Protein 5LI9 (pdb70)

B-factor: mean 25.33, std 11.51, range [8.01, 88.86]

Solvent-accessible surface area: 15484 Å² total

Secondary structure (DSSP, 8-state):
----GGGEEEEEEEEE-SSEEEEEEEETTS--EEEEEEEEGGG--SHHHHHHHHHHHHHHHHHTT-TTB--EEEEEE-SSEEEEEE----S-BHHHHHHHHSS--HHHHHHHHHHHHHHHHHHHHTT-B-----GGGEEE-TTS-EEE---TT-B----TT--B---S-GGG--HHHHTT--B-THHHHHHHHHHHHHHHHSS----HHHHHHHHHHSPPPPPTTS-HHHHHHHHHHT-SSTTTSTT-STTTHHHHHHTSGGGTT--HHHHHTT-SPPS------TTT--TTS-HHHHTS-S-----HHHHTT--GGGGTT--EE-TT-

Structure (mmCIF, N/CA/C/O backbone):
data_5LI9
#
_entry.id   5LI9
#
_cell.length_a   61.806
_cell.length_b   65.143
_cell.length_c   87.411
_cell.angle_alpha   90.00
_cell.angle_beta   90.00
_cell.angle_gamma   90.00
#
_symmetry.space_group_name_H-M   'P 21 21 21'
#
loop_
_entity.id
_entity.type
_entity.pdbx_description
1 polymer 'Protein kinase C iota type'
2 non-polymer 'PHOSPHOMETHYLPHOSPHONIC ACID ADENYLATE ESTER'
3 non-polymer 'FORMIC ACID'
4 non-polymer IMIDAZOLE
5 non-polymer (4R)-2-METHYLPENTANE-2,4-DIOL
6 non-polymer DI(HYDROXYETHYL)ETHER
7 non-polymer 'ACETATE ION'
8 water water
#
loop_
_atom_site.group_PDB
_atom_site.id
_atom_site.type_symbol
_atom_site.label_atom_id
_atom_site.label_alt_id
_atom_site.label_comp_id
_atom_site.label_asym_id
_atom_site.label_entity_id
_atom_site.label_seq_id
_atom_site.pdbx_PDB_ins_code
_atom_site.Cartn_x
_atom_site.Cartn_y
_atom_site.Cartn_z
_atom_site.occupancy
_atom_site.B_iso_or_equiv
_atom_site.auth_seq_id
_atom_site.auth_comp_id
_atom_site.auth_asym_id
_atom_site.auth_atom_id
_atom_site.pdbx_PDB_model_num
ATOM 1 N N . PHE A 1 1 ? 21.630 -1.687 -6.739 1.00 71.29 247 PHE A N 1
ATOM 2 C CA . PHE A 1 1 ? 21.058 -2.031 -8.037 1.00 70.68 247 PHE A CA 1
ATOM 3 C C . PHE A 1 1 ? 19.715 -1.336 -8.253 1.00 69.78 247 PHE A C 1
ATOM 4 O O . PHE A 1 1 ? 19.650 -0.248 -8.831 1.00 71.96 247 PHE A O 1
ATOM 6 N N . SER A 1 2 ? 18.644 -1.972 -7.784 1.00 64.31 248 SER A N 1
ATOM 7 C CA . SER A 1 2 ? 17.308 -1.432 -7.993 1.00 56.81 248 SER A CA 1
ATOM 8 C C . SER A 1 2 ? 17.139 -0.109 -7.257 1.00 45.85 248 SER A C 1
ATOM 9 O O . SER A 1 2 ? 17.810 0.170 -6.258 1.00 41.44 248 SER A O 1
ATOM 12 N N . LEU A 1 3 ? 16.226 0.712 -7.760 1.00 40.21 249 LEU A N 1
ATOM 13 C CA . LEU A 1 3 ? 15.890 1.941 -7.066 1.00 36.24 249 LEU A CA 1
ATOM 14 C C . LEU A 1 3 ? 15.304 1.644 -5.689 1.00 29.63 249 LEU A C 1
ATOM 15 O O . LEU A 1 3 ? 14.847 0.538 -5.388 1.00 33.02 249 LEU A O 1
ATOM 20 N N . GLY A 1 4 ? 15.320 2.667 -4.846 1.00 23.89 250 GLY A N 1
ATOM 21 C CA . GLY A 1 4 ? 14.743 2.587 -3.526 1.00 25.57 250 GLY A CA 1
ATOM 22 C C . GLY A 1 4 ? 14.203 3.947 -3.153 1.00 26.47 250 GLY A C 1
ATOM 23 O O . GLY A 1 4 ? 14.368 4.928 -3.882 1.00 21.84 250 GLY A O 1
ATOM 24 N N . LEU A 1 5 ? 13.557 3.990 -1.991 1.00 25.23 251 LEU A N 1
ATOM 25 C CA . LEU A 1 5 ? 12.929 5.217 -1.517 1.00 26.90 251 LEU A CA 1
ATOM 26 C C . LEU A 1 5 ? 13.903 6.385 -1.506 1.00 28.99 251 LEU A C 1
ATOM 27 O O . LEU A 1 5 ? 13.523 7.525 -1.796 1.00 32.68 251 LEU A O 1
ATOM 32 N N . GLN A 1 6 ? 15.165 6.128 -1.176 1.00 27.58 252 GLN A N 1
ATOM 33 C CA . GLN A 1 6 ? 16.111 7.220 -1.002 1.00 34.73 252 GLN A CA 1
ATOM 34 C C . GLN A 1 6 ? 16.627 7.779 -2.321 1.00 31.26 252 GLN A C 1
ATOM 35 O O . GLN A 1 6 ? 17.444 8.703 -2.304 1.00 28.02 252 GLN A O 1
ATOM 41 N N . ASP A 1 7 ? 16.158 7.265 -3.455 1.00 24.55 253 ASP A N 1
ATOM 42 C CA . ASP A 1 7 ? 16.436 7.880 -4.742 1.00 22.07 253 ASP A CA 1
ATOM 43 C C . ASP A 1 7 ? 15.395 8.919 -5.130 1.00 19.70 253 ASP A C 1
ATOM 44 O O . ASP A 1 7 ? 15.476 9.464 -6.234 1.00 19.52 253 ASP A O 1
ATOM 49 N N . PHE A 1 8 ? 14.425 9.204 -4.258 1.00 19.26 254 PHE A N 1
ATOM 50 C CA . PHE A 1 8 ? 13.327 10.108 -4.570 1.00 20.81 254 PHE A CA 1
ATOM 51 C C . PHE A 1 8 ? 13.166 11.157 -3.482 1.00 21.53 254 PHE A C 1
ATOM 52 O O . PHE A 1 8 ? 13.432 10.904 -2.302 1.00 24.60 254 PHE A O 1
ATOM 60 N N . ASP A 1 9 ? 12.745 12.349 -3.904 1.00 20.28 255 ASP A N 1
ATOM 61 C CA . ASP A 1 9 ? 12.206 13.364 -3.008 1.00 20.13 255 ASP A CA 1
ATOM 62 C C . ASP A 1 9 ? 10.686 13.243 -2.974 1.00 21.89 255 ASP A C 1
ATOM 63 O O . ASP A 1 9 ? 10.048 13.092 -4.021 1.00 20.99 255 ASP A O 1
ATOM 68 N N . LEU A 1 10 ? 10.107 13.312 -1.777 1.00 20.93 256 LEU A N 1
ATOM 69 C CA . LEU A 1 10 ? 8.655 13.390 -1.656 1.00 18.30 256 LEU A CA 1
ATOM 70 C C . LEU A 1 10 ? 8.235 14.849 -1.794 1.00 18.31 256 LEU A C 1
ATOM 71 O O . LEU A 1 10 ? 8.723 15.710 -1.056 1.00 27.17 256 LEU A O 1
ATOM 76 N N . LEU A 1 11 ? 7.345 15.134 -2.741 1.00 16.36 257 LEU A N 1
ATOM 77 C CA . LEU A 1 11 ? 6.939 16.508 -3.012 1.00 17.52 257 LEU A CA 1
ATOM 78 C C . LEU A 1 11 ? 5.565 16.846 -2.458 1.00 22.10 257 LEU A C 1
ATOM 79 O O . LEU A 1 11 ? 5.363 17.956 -1.965 1.00 22.59 257 LEU A O 1
ATOM 84 N N . ARG A 1 12 ? 4.611 15.922 -2.529 1.00 17.81 258 ARG A N 1
ATOM 85 C CA . ARG A 1 12 ? 3.252 16.228 -2.112 1.00 16.63 258 ARG A CA 1
ATOM 86 C C . ARG A 1 12 ? 2.458 14.937 -2.022 1.00 21.08 258 ARG A C 1
ATOM 87 O O . ARG A 1 12 ? 2.721 13.982 -2.758 1.00 18.03 258 ARG A O 1
ATOM 95 N N . VAL A 1 13 ? 1.492 14.913 -1.110 1.00 20.22 259 VAL A N 1
ATOM 96 C CA . VAL A 1 13 ? 0.489 13.853 -1.094 1.00 17.80 259 VAL A CA 1
ATOM 97 C C . VAL A 1 13 ? -0.617 14.274 -2.045 1.00 20.30 259 VAL A C 1
ATOM 98 O O . VAL A 1 13 ? -1.066 15.425 -2.004 1.00 20.33 259 VAL A O 1
ATOM 102 N N . ILE A 1 14 ? -1.044 13.359 -2.918 1.00 15.79 260 ILE A N 1
ATOM 103 C CA . ILE A 1 14 ? -1.980 13.742 -3.970 1.00 15.45 260 ILE A CA 1
ATOM 104 C C . ILE A 1 14 ? -3.221 12.853 -3.988 1.00 18.05 260 ILE A C 1
ATOM 105 O O . ILE A 1 14 ? -4.186 13.162 -4.695 1.00 19.37 260 ILE A O 1
ATOM 110 N N . GLY A 1 15 ? -3.223 11.763 -3.223 1.00 16.93 261 GLY A N 1
ATOM 111 C CA . GLY A 1 15 ? -4.373 10.875 -3.220 1.00 15.93 261 GLY A CA 1
ATOM 112 C C . GLY A 1 15 ? -4.246 9.756 -2.206 1.00 17.75 261 GLY A C 1
ATOM 113 O O . GLY A 1 15 ? -3.162 9.470 -1.687 1.00 16.94 261 GLY A O 1
ATOM 114 N N . ARG A 1 16 ? -5.392 9.128 -1.932 1.00 16.66 262 ARG A N 1
ATOM 115 C CA . ARG A 1 16 ? -5.474 7.978 -1.042 1.00 19.16 262 ARG A CA 1
ATOM 116 C C . ARG A 1 16 ? -6.612 7.070 -1.486 1.00 21.05 262 ARG A C 1
ATOM 117 O O . ARG A 1 16 ? -7.671 7.551 -1.901 1.00 20.97 262 ARG A O 1
ATOM 125 N N . GLY A 1 17 ? -6.387 5.761 -1.382 1.00 21.50 263 GLY A N 1
ATOM 126 C CA . GLY A 1 17 ? -7.427 4.773 -1.619 1.00 22.72 263 GLY A CA 1
ATOM 127 C C . GLY A 1 17 ? -7.474 3.789 -0.468 1.00 24.94 263 GLY A C 1
ATOM 128 O O . GLY A 1 17 ? -6.908 4.066 0.591 1.00 24.11 263 GLY A O 1
ATOM 129 N N . SER A 1 18 ? -8.115 2.633 -0.656 1.00 26.06 264 SER A N 1
ATOM 130 C CA A SER A 1 18 ? -8.205 1.648 0.417 0.42 28.05 264 SER A CA 1
ATOM 131 C CA B SER A 1 18 ? -8.199 1.658 0.426 0.58 28.20 264 SER A CA 1
ATOM 132 C C . SER A 1 18 ? -6.888 0.911 0.647 1.00 25.94 264 SER A C 1
ATOM 133 O O . SER A 1 18 ? -6.640 0.435 1.761 1.00 26.50 264 SER A O 1
ATOM 138 N N . TYR A 1 19 ? -6.039 0.797 -0.377 1.00 21.42 265 TYR A N 1
ATOM 139 C CA . TYR A 1 19 ? -4.731 0.172 -0.214 1.00 24.45 265 TYR A CA 1
ATOM 140 C C . TYR A 1 19 ? -3.583 1.166 -0.168 1.00 23.40 265 TYR A C 1
ATOM 141 O O . TYR A 1 19 ? -2.597 0.912 0.525 1.00 19.80 265 TYR A O 1
ATOM 150 N N . ALA A 1 20 ? -3.670 2.274 -0.906 1.00 19.60 266 ALA A N 1
ATOM 151 C CA . ALA A 1 20 ? -2.503 3.085 -1.215 1.00 17.54 266 ALA A CA 1
ATOM 152 C C . ALA A 1 20 ? -2.631 4.510 -0.696 1.00 16.13 266 ALA A C 1
ATOM 153 O O . ALA A 1 20 ? -3.728 5.074 -0.615 1.00 18.24 266 ALA A O 1
ATOM 155 N N . LYS A 1 21 ? -1.480 5.071 -0.333 1.00 13.29 267 LYS A N 1
ATOM 156 C CA . LYS A 1 21 ? -1.265 6.504 -0.234 1.00 15.08 267 LYS A CA 1
ATOM 157 C C . LYS A 1 21 ? -0.429 6.902 -1.442 1.00 13.78 267 LYS A C 1
ATOM 158 O O . LYS A 1 21 ? 0.572 6.245 -1.748 1.00 14.91 267 LYS A O 1
ATOM 164 N N . VAL A 1 22 ? -0.846 7.948 -2.147 1.00 12.00 268 VAL A N 1
ATOM 165 C CA . VAL A 1 22 ? -0.225 8.307 -3.417 1.00 13.73 268 VAL A CA 1
ATOM 166 C C . VAL A 1 22 ? 0.440 9.664 -3.272 1.00 14.75 268 VAL A C 1
ATOM 167 O O . VAL A 1 22 ? -0.184 10.622 -2.801 1.00 14.42 268 VAL A O 1
ATOM 171 N N . LEU A 1 23 ? 1.700 9.747 -3.682 1.00 10.86 269 LEU A N 1
ATOM 172 C CA . LEU A 1 23 ? 2.453 10.984 -3.566 1.00 13.75 269 LEU A CA 1
ATOM 173 C C . LEU A 1 23 ? 3.038 11.367 -4.912 1.00 15.84 269 LEU A C 1
ATOM 174 O O . LEU A 1 23 ? 3.307 10.514 -5.763 1.00 16.32 269 LEU A O 1
ATOM 179 N N . LEU A 1 24 ? 3.204 12.670 -5.097 1.00 13.15 270 LEU A N 1
ATOM 180 C CA . LEU A 1 24 ? 4.049 13.185 -6.159 1.00 17.09 270 LEU A CA 1
ATOM 181 C C . LEU A 1 24 ? 5.490 13.108 -5.681 1.00 16.21 270 LEU A C 1
ATOM 182 O O . LEU A 1 24 ? 5.806 13.574 -4.583 1.00 17.95 270 LEU A O 1
ATOM 187 N N . VAL A 1 25 ? 6.365 12.512 -6.489 1.00 13.37 271 VAL A N 1
ATOM 188 C CA . VAL A 1 25 ? 7.770 12.388 -6.128 1.00 17.71 271 VAL A CA 1
ATOM 189 C C . VAL A 1 25 ? 8.629 12.815 -7.309 1.00 17.37 271 VAL A C 1
ATOM 190 O O . VAL A 1 25 ? 8.165 12.924 -8.445 1.00 16.11 271 VAL A O 1
ATOM 194 N N . ARG A 1 26 ? 9.903 13.052 -7.023 1.00 16.46 272 ARG A N 1
ATOM 195 C CA A ARG A 1 26 ? 10.862 13.467 -8.035 0.17 17.15 272 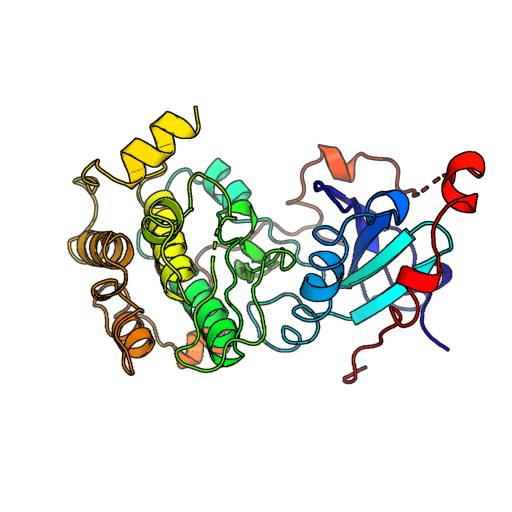ARG A CA 1
ATOM 196 C CA B ARG A 1 26 ? 10.861 13.469 -8.033 0.83 17.12 272 ARG A CA 1
ATOM 197 C C . ARG A 1 26 ? 12.132 12.645 -7.888 1.00 19.95 272 ARG A C 1
ATOM 198 O O . ARG A 1 26 ? 12.649 12.484 -6.777 1.00 19.88 272 ARG A O 1
ATOM 213 N N . LEU A 1 27 ? 12.624 12.120 -9.007 1.00 16.19 273 LEU A N 1
ATOM 214 C CA . LEU A 1 27 ? 13.875 11.376 -8.999 1.00 17.91 273 LEU A CA 1
ATOM 215 C C . LEU A 1 27 ? 15.012 12.326 -8.661 1.00 18.74 273 LEU A C 1
ATOM 216 O O . LEU A 1 27 ? 15.178 13.361 -9.314 1.00 19.65 273 LEU A O 1
ATOM 221 N N . LYS A 1 28 ? 15.780 11.992 -7.622 1.00 17.54 274 LYS A N 1
ATOM 222 C CA . LYS A 1 28 ? 16.862 12.873 -7.196 1.00 18.97 274 LYS A CA 1
ATOM 223 C C . LYS A 1 28 ? 17.835 13.134 -8.341 1.00 28.25 274 LYS A C 1
ATOM 224 O O . LYS A 1 28 ? 18.103 12.262 -9.174 1.00 23.62 274 LYS A O 1
ATOM 230 N N . LYS A 1 29 ? 18.362 14.360 -8.379 1.00 22.30 275 LYS A N 1
ATOM 231 C CA . LYS A 1 29 ? 19.329 14.810 -9.370 1.00 23.53 275 LYS A CA 1
ATOM 232 C C . LYS A 1 29 ? 18.721 14.971 -10.757 1.00 24.50 275 LYS A C 1
ATOM 233 O O . LYS A 1 29 ? 19.451 15.218 -11.721 1.00 26.72 275 LYS A O 1
ATOM 239 N N . THR A 1 30 ? 17.403 14.868 -10.884 1.00 20.98 276 THR A N 1
ATOM 240 C CA . THR A 1 30 ? 16.723 15.058 -12.155 1.00 20.63 276 THR A CA 1
ATOM 241 C C . THR A 1 30 ? 15.514 15.958 -11.958 1.00 21.95 276 THR A C 1
ATOM 242 O O . THR A 1 30 ? 15.101 16.246 -10.832 1.00 19.57 276 THR A O 1
ATOM 246 N N . ASP A 1 31 ? 14.914 16.361 -13.078 1.00 22.05 277 ASP A N 1
ATOM 247 C CA . ASP A 1 31 ? 13.612 17.018 -13.070 1.00 19.36 277 ASP A CA 1
ATOM 248 C C . ASP A 1 31 ? 12.456 16.051 -13.301 1.00 18.64 277 ASP A C 1
ATOM 249 O O . ASP A 1 31 ? 11.311 16.496 -13.446 1.00 21.83 277 ASP A O 1
ATOM 254 N N . ARG A 1 32 ? 12.719 14.746 -13.335 1.00 17.07 278 ARG A N 1
ATOM 255 C CA . ARG A 1 32 ? 11.694 13.774 -13.680 1.00 16.77 278 ARG A CA 1
ATOM 256 C C . ARG A 1 32 ? 10.797 13.507 -12.478 1.00 16.40 278 ARG A C 1
ATOM 257 O O . ARG A 1 32 ? 11.284 13.202 -11.383 1.00 15.77 278 ARG A O 1
ATOM 265 N N . ILE A 1 33 ? 9.487 13.615 -12.683 1.00 14.63 279 ILE A N 1
ATOM 266 C CA . ILE A 1 33 ? 8.528 13.465 -11.597 1.00 13.26 279 ILE A CA 1
ATOM 267 C C . ILE A 1 33 ? 7.571 12.324 -11.910 1.00 16.31 279 ILE A C 1
ATOM 268 O O . ILE A 1 33 ? 7.273 12.016 -13.072 1.00 16.48 279 ILE A O 1
ATOM 273 N N . TYR A 1 34 ? 7.071 11.708 -10.843 1.00 16.61 280 TYR A N 1
ATOM 274 C CA . TYR A 1 34 ? 6.247 10.516 -10.928 1.00 15.65 280 TYR A CA 1
ATOM 275 C C . TYR A 1 34 ? 5.192 10.577 -9.840 1.00 16.69 280 TYR A C 1
ATOM 276 O O . TYR A 1 34 ? 5.323 11.321 -8.864 1.00 14.12 280 TYR A O 1
ATOM 285 N N . ALA A 1 35 ? 4.137 9.790 -10.023 1.00 14.82 281 ALA A N 1
ATOM 286 C CA . ALA A 1 35 ? 3.292 9.413 -8.903 1.00 13.60 281 ALA A CA 1
ATOM 287 C C . ALA A 1 35 ? 3.879 8.164 -8.256 1.00 10.99 281 ALA A C 1
ATOM 288 O O . ALA A 1 35 ? 4.465 7.316 -8.929 1.00 14.82 281 ALA A O 1
ATOM 290 N N . MET A 1 36 ? 3.743 8.066 -6.935 1.00 10.79 282 MET A N 1
ATOM 291 C CA . MET A 1 36 ? 4.238 6.912 -6.194 1.00 13.03 282 MET A CA 1
ATOM 292 C C . MET A 1 36 ? 3.112 6.372 -5.327 1.00 14.15 282 MET A C 1
ATOM 293 O O . MET A 1 36 ? 2.633 7.066 -4.424 1.00 11.38 282 MET A O 1
ATOM 298 N N . LYS A 1 37 ? 2.680 5.148 -5.613 1.00 9.14 283 LYS A N 1
ATOM 299 C CA . LYS A 1 37 ? 1.655 4.488 -4.816 1.00 10.82 283 LYS A CA 1
ATOM 300 C C . LYS A 1 37 ? 2.353 3.692 -3.724 1.00 12.98 283 LYS A C 1
ATOM 301 O O . LYS A 1 37 ? 3.204 2.846 -4.020 1.00 12.83 283 LYS A O 1
ATOM 307 N N . VAL A 1 38 ? 2.000 3.969 -2.469 1.00 12.42 284 VAL A N 1
ATOM 308 C CA . VAL A 1 38 ? 2.615 3.346 -1.303 1.00 12.04 284 VAL A CA 1
ATOM 309 C C . VAL A 1 38 ? 1.568 2.476 -0.612 1.00 14.07 284 VAL A C 1
ATOM 310 O O . VAL A 1 38 ? 0.518 2.979 -0.185 1.00 12.90 284 VAL A O 1
ATOM 314 N N . VAL A 1 39 ? 1.858 1.179 -0.505 1.00 12.21 285 VAL A N 1
ATOM 315 C CA . VAL A 1 39 ? 0.966 0.189 0.093 1.00 10.38 285 VAL A CA 1
ATOM 316 C C . VAL A 1 39 ? 1.701 -0.450 1.266 1.00 14.29 285 VAL A C 1
ATOM 317 O O . VAL A 1 39 ? 2.761 -1.065 1.079 1.00 12.65 285 VAL A O 1
ATOM 321 N N . LYS A 1 40 ? 1.142 -0.321 2.468 1.00 13.52 286 LYS A N 1
ATOM 322 C CA . LYS A 1 40 ? 1.761 -0.964 3.623 1.00 14.60 286 LYS A CA 1
ATOM 323 C C . LYS A 1 40 ? 1.589 -2.474 3.534 1.00 12.15 286 LYS A C 1
ATOM 324 O O . LYS A 1 40 ? 0.500 -2.974 3.243 1.00 14.60 286 LYS A O 1
ATOM 330 N N . LYS A 1 41 ? 2.676 -3.204 3.793 1.00 10.58 287 LYS A N 1
ATOM 331 C CA . LYS A 1 41 ? 2.621 -4.659 3.708 1.00 10.90 287 LYS A CA 1
ATOM 332 C C . LYS A 1 41 ? 1.614 -5.258 4.679 1.00 15.64 287 LYS A C 1
ATOM 333 O O . LYS A 1 41 ? 1.067 -6.337 4.415 1.00 13.95 287 LYS A O 1
ATOM 339 N N . GLU A 1 42 ? 1.372 -4.598 5.816 1.00 14.29 288 GLU A N 1
ATOM 340 C CA . GLU A 1 42 ? 0.411 -5.123 6.782 1.00 18.66 288 GLU A CA 1
ATOM 341 C C . GLU A 1 42 ? -0.997 -5.215 6.213 1.00 17.92 288 GLU A C 1
ATOM 342 O O . GLU A 1 42 ? -1.865 -5.836 6.846 1.00 17.02 288 GLU A O 1
ATOM 348 N N . LEU A 1 43 ? -1.242 -4.606 5.048 1.00 14.77 289 LEU A N 1
ATOM 349 C CA . LEU A 1 43 ? -2.523 -4.702 4.365 1.00 16.11 289 LEU A CA 1
ATOM 350 C C . LEU A 1 43 ? -2.593 -5.879 3.402 1.00 17.02 289 LEU A C 1
ATOM 351 O O . LEU A 1 43 ? -3.669 -6.152 2.862 1.00 19.45 289 LEU A O 1
ATOM 356 N N . VAL A 1 44 ? -1.481 -6.574 3.172 1.00 17.79 290 VAL A N 1
ATOM 357 C CA . VAL A 1 44 ? -1.434 -7.682 2.227 1.00 16.93 290 VAL A CA 1
ATOM 358 C C . VAL A 1 44 ? -1.342 -8.993 2.996 1.00 18.93 290 VAL A C 1
ATOM 359 O O . VAL A 1 44 ? -0.243 -9.459 3.323 1.00 20.70 290 VAL A O 1
ATOM 363 N N . ASN A 1 45 ? -2.493 -9.598 3.289 1.00 18.45 291 ASN A N 1
ATOM 364 C CA . ASN A 1 45 ? -2.547 -10.807 4.100 1.00 21.67 291 ASN A CA 1
ATOM 365 C C . ASN A 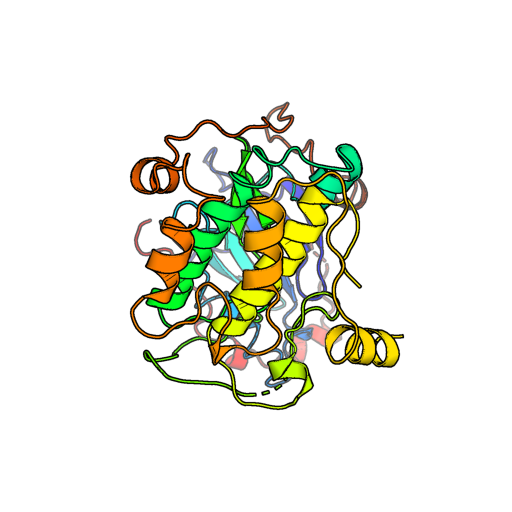1 45 ? -3.261 -11.961 3.417 1.00 27.94 291 ASN A C 1
ATOM 366 O O . ASN A 1 45 ? -2.777 -13.095 3.473 1.00 31.11 291 ASN A O 1
ATOM 371 N N . ASP A 1 46 ? -4.419 -11.715 2.806 1.00 26.77 292 ASP A N 1
ATOM 372 C CA . ASP A 1 46 ? -5.217 -12.779 2.217 1.00 29.86 292 ASP A CA 1
ATOM 373 C C . ASP A 1 46 ? -4.737 -13.083 0.801 1.00 27.99 292 ASP A C 1
ATOM 374 O O . ASP A 1 46 ? -3.842 -12.428 0.258 1.00 24.24 292 ASP A O 1
ATOM 379 N N . ASP A 1 47 ? -5.354 -14.099 0.194 1.00 25.97 293 ASP A N 1
ATOM 380 C CA . ASP A 1 47 ? -5.172 -14.323 -1.233 1.00 29.07 293 ASP A CA 1
ATOM 381 C C . ASP A 1 47 ? -5.762 -13.182 -2.051 1.00 25.60 293 ASP A C 1
ATOM 382 O O . ASP A 1 47 ? -5.222 -12.832 -3.104 1.00 25.15 293 ASP A O 1
ATOM 387 N N . GLU A 1 48 ? -6.862 -12.587 -1.583 1.00 28.94 294 GLU A N 1
ATOM 388 C CA . GLU A 1 48 ? -7.445 -11.455 -2.294 1.00 27.45 294 GLU A CA 1
ATOM 389 C C . GLU A 1 48 ? -6.482 -10.277 -2.331 1.00 26.80 294 GLU A C 1
ATOM 390 O O . GLU A 1 48 ? -6.380 -9.576 -3.348 1.00 24.87 294 GLU A O 1
ATOM 392 N N . ASP A 1 49 ? -5.762 -10.044 -1.229 1.00 21.77 295 ASP A N 1
ATOM 393 C CA . ASP A 1 49 ? -4.782 -8.963 -1.194 1.00 18.31 295 ASP A CA 1
ATOM 394 C C . ASP A 1 49 ? -3.609 -9.260 -2.116 1.00 18.60 295 ASP A C 1
ATOM 395 O O . ASP A 1 49 ? -3.173 -8.398 -2.887 1.00 20.43 295 ASP A O 1
ATOM 400 N N . ILE A 1 50 ? -3.050 -10.464 -2.002 1.00 17.85 296 ILE A N 1
ATOM 401 C CA . ILE A 1 50 ? -1.885 -10.835 -2.796 1.00 20.10 296 ILE A CA 1
ATOM 402 C C . ILE A 1 50 ? -2.204 -10.726 -4.280 1.00 24.92 296 ILE A C 1
ATOM 403 O O . ILE A 1 50 ? -1.428 -10.167 -5.068 1.00 20.77 296 ILE A O 1
ATOM 408 N N . ASP A 1 51 ? -3.362 -11.253 -4.678 1.00 26.12 297 ASP A N 1
ATOM 409 C CA A ASP A 1 51 ? -3.730 -11.208 -6.087 0.47 28.26 297 ASP A CA 1
ATOM 410 C CA B ASP A 1 51 ? -3.770 -11.214 -6.079 0.53 28.38 297 ASP A CA 1
ATOM 411 C C . ASP A 1 51 ? -3.978 -9.780 -6.553 1.00 25.08 297 ASP A C 1
ATOM 412 O O . ASP A 1 51 ? -3.636 -9.431 -7.688 1.00 26.58 297 ASP A O 1
ATOM 421 N N . TRP A 1 52 ? -4.548 -8.934 -5.694 1.00 25.02 298 TRP A N 1
ATOM 422 C CA . TRP A 1 52 ? -4.724 -7.531 -6.049 1.00 22.15 298 TRP A CA 1
ATOM 423 C C . TRP A 1 52 ? -3.385 -6.891 -6.396 1.00 23.05 298 TRP A C 1
ATOM 424 O O . TRP A 1 52 ? -3.224 -6.277 -7.460 1.00 23.25 298 TRP A O 1
ATOM 435 N N . VAL A 1 53 ? -2.404 -7.037 -5.508 1.00 16.76 299 VAL A N 1
ATOM 436 C CA . VAL A 1 53 ? -1.110 -6.402 -5.721 1.00 14.91 299 VAL A CA 1
ATOM 437 C C . VAL A 1 53 ? -0.403 -7.012 -6.927 1.00 14.16 299 VAL A C 1
ATOM 438 O O . VAL A 1 53 ? 0.148 -6.293 -7.770 1.00 17.22 299 VAL A O 1
ATOM 442 N N . GLN A 1 54 ? -0.394 -8.344 -7.023 1.00 19.39 300 GLN A N 1
ATOM 443 C CA . GLN A 1 54 ? 0.237 -8.994 -8.171 1.00 18.92 300 GLN A CA 1
ATOM 444 C C . GLN A 1 54 ? -0.416 -8.555 -9.481 1.00 18.07 300 GLN A C 1
ATOM 445 O O . GLN A 1 54 ? 0.270 -8.251 -10.464 1.00 16.71 300 GLN A O 1
ATOM 447 N N . THR A 1 55 ? -1.748 -8.527 -9.514 1.00 17.63 301 THR A N 1
ATOM 448 C CA . THR A 1 55 ? -2.451 -8.111 -10.724 1.00 19.06 301 THR A CA 1
ATOM 449 C C . THR A 1 55 ? -2.126 -6.669 -11.080 1.00 16.78 301 THR A C 1
ATOM 450 O O . THR A 1 55 ? -1.856 -6.351 -12.242 1.00 16.09 301 THR A O 1
ATOM 454 N N . GLU A 1 56 ? -2.171 -5.774 -10.095 1.00 15.95 302 GLU A N 1
ATOM 455 C CA . GLU A 1 56 ? -1.851 -4.380 -10.374 1.00 14.26 302 GLU A CA 1
ATOM 456 C C . GLU A 1 56 ? -0.459 -4.254 -10.982 1.00 15.85 302 GLU A C 1
ATOM 457 O O . GLU A 1 56 ? -0.259 -3.528 -11.962 1.00 13.58 302 GLU A O 1
ATOM 463 N N . LYS A 1 57 ? 0.523 -4.956 -10.414 1.00 13.54 303 LYS A N 1
ATOM 464 C CA . LYS A 1 57 ? 1.871 -4.894 -10.973 1.00 16.93 303 LYS A CA 1
ATOM 465 C C . LYS A 1 57 ? 1.909 -5.445 -12.397 1.00 17.37 303 LYS A C 1
ATOM 466 O O . LYS A 1 57 ? 2.505 -4.836 -13.292 1.00 20.95 303 LYS A O 1
ATOM 472 N N . HIS A 1 58 ? 1.277 -6.599 -12.626 1.00 18.16 304 HIS A N 1
ATOM 473 C CA A HIS A 1 58 ? 1.364 -7.209 -13.946 0.54 20.29 304 HIS A CA 1
ATOM 474 C CA B HIS A 1 58 ? 1.325 -7.231 -13.945 0.46 20.28 304 HIS A CA 1
ATOM 475 C C . HIS A 1 58 ? 0.675 -6.352 -15.002 1.00 21.71 304 HIS A C 1
ATOM 476 O O . HIS A 1 58 ? 1.164 -6.258 -16.132 1.00 21.86 304 HIS A O 1
ATOM 489 N N . VAL A 1 59 ? -0.448 -5.713 -14.655 1.00 16.81 305 VAL A N 1
ATOM 490 C CA . VAL A 1 59 ? -1.149 -4.866 -15.618 1.00 15.91 305 VAL A CA 1
ATOM 491 C C . VAL A 1 59 ? -0.374 -3.576 -15.852 1.00 22.57 305 VAL A C 1
ATOM 492 O O . VAL A 1 59 ? -0.293 -3.082 -16.984 1.00 21.26 305 VAL A O 1
ATOM 496 N N . PHE A 1 60 ? 0.205 -3.006 -14.788 1.00 18.22 306 PHE A N 1
ATOM 497 C CA . PHE A 1 60 ? 1.077 -1.846 -14.950 1.00 18.96 306 PHE A CA 1
ATOM 498 C C . PHE A 1 60 ? 2.163 -2.113 -15.984 1.00 23.43 306 PHE A C 1
ATOM 499 O O . PHE A 1 60 ? 2.481 -1.243 -16.805 1.00 24.89 306 PHE A O 1
ATOM 507 N N . GLU A 1 61 ? 2.750 -3.312 -15.955 1.00 26.53 307 GLU A N 1
ATOM 508 C CA . GLU A 1 61 ? 3.772 -3.656 -16.939 1.00 29.27 307 GLU A CA 1
ATOM 509 C C . GLU A 1 61 ? 3.186 -3.724 -18.345 1.00 29.44 307 GLU A C 1
ATOM 510 O O . GLU A 1 61 ? 3.792 -3.223 -19.297 1.00 28.18 307 GLU A O 1
ATOM 516 N N . GLN A 1 62 ? 2.016 -4.349 -18.496 1.00 28.21 308 GLN A N 1
ATOM 517 C CA . GLN A 1 62 ? 1.356 -4.389 -19.799 1.00 28.80 308 GLN A CA 1
ATOM 518 C C . GLN A 1 62 ? 0.971 -2.995 -20.285 1.00 31.16 308 GLN A C 1
ATOM 519 O O . GLN A 1 62 ? 0.939 -2.749 -21.494 1.00 35.50 308 GLN A O 1
ATOM 525 N N . ALA A 1 63 ? 0.693 -2.071 -19.367 1.00 27.34 309 ALA A N 1
ATOM 526 C CA . ALA A 1 63 ? 0.152 -0.765 -19.734 1.00 31.07 309 ALA A CA 1
ATOM 527 C C . ALA A 1 63 ? 1.196 0.195 -20.283 1.00 37.85 309 ALA A C 1
ATOM 528 O O . ALA A 1 63 ? 0.835 1.133 -21.005 1.00 38.32 309 ALA A O 1
ATOM 530 N N . SER A 1 64 ? 2.468 0.011 -19.945 1.00 41.27 310 SER A N 1
ATOM 531 C CA A SER A 1 64 ? 3.482 0.950 -20.394 0.67 42.53 310 SER A CA 1
ATOM 532 C CA B SER A 1 64 ? 3.499 0.936 -20.399 0.33 42.68 310 SER A CA 1
ATOM 533 C C . SER A 1 64 ? 3.455 1.076 -21.913 1.00 42.70 310 SER A C 1
ATOM 534 O O . SER A 1 64 ? 3.285 0.091 -22.636 1.00 47.49 310 SER A O 1
ATOM 539 N N . ASN A 1 65 ? 3.598 2.312 -22.385 1.00 38.94 311 ASN A N 1
ATOM 540 C CA . ASN A 1 65 ? 3.602 2.653 -23.803 1.00 45.86 311 ASN A CA 1
ATOM 541 C C . ASN A 1 65 ? 2.214 3.034 -24.312 1.00 43.86 311 ASN A C 1
ATOM 542 O O . ASN A 1 65 ? 2.092 4.008 -25.066 1.00 47.48 311 ASN A O 1
ATOM 544 N N . HIS A 1 66 ? 1.160 2.299 -23.936 1.00 31.38 312 HIS A N 1
ATOM 545 C CA . HIS A 1 66 ? -0.150 2.631 -24.489 1.00 28.92 312 HIS A CA 1
ATOM 546 C C . HIS A 1 66 ? -0.563 4.028 -24.039 1.00 23.24 312 HIS A C 1
ATOM 547 O O . HIS A 1 66 ? -0.427 4.361 -22.853 1.00 26.19 312 HIS A O 1
ATOM 554 N N . PRO A 1 67 ? -1.090 4.860 -24.939 1.00 23.14 313 PRO A N 1
ATOM 555 C CA . PRO A 1 67 ? -1.315 6.271 -24.595 1.00 23.01 313 PRO A CA 1
ATOM 556 C C . PRO A 1 67 ? -2.384 6.493 -23.543 1.00 19.27 313 PRO A C 1
ATOM 557 O O . PRO A 1 67 ? -2.355 7.530 -22.870 1.00 23.19 313 PRO A O 1
ATOM 561 N N . PHE A 1 68 ? -3.338 5.575 -23.391 1.00 13.98 314 PHE A N 1
ATOM 562 C CA . PHE A 1 68 ? -4.489 5.803 -22.522 1.00 14.00 314 PHE A CA 1
ATOM 563 C C . PHE A 1 68 ? -4.436 4.963 -21.247 1.00 14.37 314 PHE A C 1
ATOM 564 O O . PHE A 1 68 ? -5.450 4.813 -20.563 1.00 14.03 314 PHE A O 1
ATOM 572 N N . LEU A 1 69 ? -3.261 4.444 -20.901 1.00 15.12 315 LEU A N 1
ATOM 573 C CA . LEU A 1 69 ? -3.045 3.701 -19.670 1.00 14.75 315 LEU A CA 1
ATOM 574 C C . LEU A 1 69 ? -1.845 4.300 -18.941 1.00 19.49 315 LEU A C 1
ATOM 575 O O . LEU A 1 69 ? -1.048 5.041 -19.522 1.00 16.86 315 LEU A O 1
ATOM 580 N N . VAL A 1 70 ? -1.725 3.970 -17.656 1.00 17.30 316 VAL A N 1
ATOM 581 C CA . VAL A 1 70 ? -0.716 4.566 -16.781 1.00 17.17 316 VAL A CA 1
ATOM 582 C C . VAL A 1 70 ? 0.539 3.696 -16.786 1.00 18.87 316 VAL A C 1
ATOM 583 O O . VAL A 1 70 ? 0.496 2.529 -16.380 1.00 22.19 316 VAL A O 1
ATOM 587 N N . GLY A 1 71 ? 1.660 4.270 -17.227 1.00 13.81 317 GLY A N 1
ATOM 588 C CA . GLY A 1 71 ? 2.895 3.509 -17.327 1.00 21.05 317 GLY A CA 1
ATOM 589 C C . GLY A 1 71 ? 3.569 3.275 -15.984 1.00 18.13 317 GLY A C 1
ATOM 590 O O . GLY A 1 71 ? 3.381 4.016 -15.019 1.00 18.70 317 GLY A O 1
ATOM 591 N N . LEU A 1 72 ? 4.380 2.220 -15.934 1.00 19.35 318 LEU A N 1
ATOM 592 C CA . LEU A 1 72 ? 5.111 1.827 -14.737 1.00 17.60 31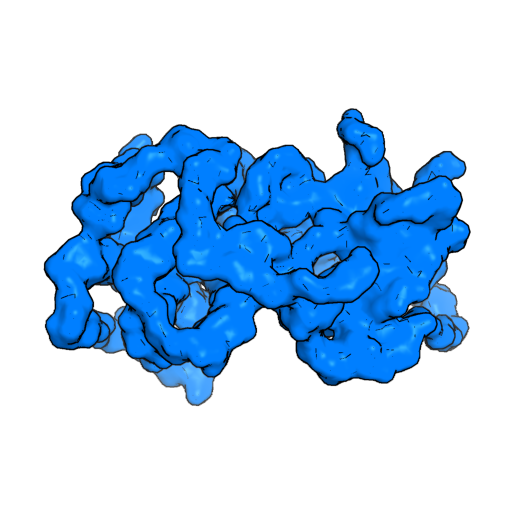8 LEU A CA 1
ATOM 593 C C . LEU A 1 72 ? 6.589 2.147 -14.909 1.00 21.10 318 LEU A C 1
ATOM 594 O O . LEU A 1 72 ? 7.209 1.735 -15.896 1.00 23.99 318 LEU A O 1
ATOM 599 N N . HIS A 1 73 ? 7.143 2.886 -13.951 1.00 16.19 319 HIS A N 1
ATOM 600 C CA . HIS A 1 73 ? 8.567 3.185 -13.924 1.00 17.16 319 HIS A CA 1
ATOM 601 C C . HIS A 1 73 ? 9.340 2.113 -13.162 1.00 20.58 319 HIS A C 1
ATOM 602 O O . HIS A 1 73 ? 10.277 1.513 -13.700 1.00 18.98 319 HIS A O 1
ATOM 609 N N . SER A 1 74 ? 8.947 1.843 -11.920 1.00 16.71 320 SER A N 1
ATOM 610 C CA . SER A 1 74 ? 9.659 0.867 -11.107 1.00 13.79 320 SER A CA 1
ATOM 611 C C . SER A 1 74 ? 8.779 0.439 -9.940 1.00 12.47 320 SER A C 1
ATOM 612 O O . SER A 1 74 ? 7.790 1.099 -9.607 1.00 15.19 320 SER A O 1
ATOM 615 N N . CYS A 1 75 ? 9.148 -0.698 -9.345 1.00 12.14 321 CYS A N 1
ATOM 616 C CA . CYS A 1 75 ? 8.597 -1.189 -8.087 1.00 12.15 321 CYS A CA 1
ATOM 617 C C . CYS A 1 75 ? 9.752 -1.453 -7.142 1.00 11.30 321 CYS A C 1
ATOM 618 O O . CYS A 1 75 ? 10.806 -1.949 -7.558 1.00 15.64 321 CYS A O 1
ATOM 621 N N . PHE A 1 76 ? 9.556 -1.141 -5.869 1.00 12.13 322 PHE A N 1
ATOM 622 C CA . PHE A 1 76 ? 10.549 -1.490 -4.865 1.00 12.62 322 PHE A CA 1
ATOM 623 C C . PHE A 1 76 ? 9.844 -1.574 -3.520 1.00 14.94 322 PHE A C 1
ATOM 624 O O . PHE A 1 76 ? 8.629 -1.387 -3.423 1.00 14.11 322 PHE A O 1
ATOM 632 N N . GLN A 1 77 ? 10.612 -1.890 -2.483 1.00 15.01 323 GLN A N 1
ATOM 633 C CA . GLN A 1 77 ? 10.010 -2.125 -1.181 1.00 12.78 323 GLN A CA 1
ATOM 634 C C . GLN A 1 77 ? 10.972 -1.690 -0.094 1.00 15.81 323 GLN A C 1
ATOM 635 O O . GLN A 1 77 ? 12.195 -1.680 -0.290 1.00 16.68 323 GLN A O 1
ATOM 641 N N . THR A 1 78 ? 10.395 -1.306 1.043 1.00 14.94 324 THR A N 1
ATOM 642 C CA . THR A 1 78 ? 11.072 -1.181 2.324 1.00 15.88 324 THR A CA 1
ATOM 643 C C . THR A 1 78 ? 10.582 -2.300 3.237 1.00 15.67 324 THR A C 1
ATOM 644 O O . THR A 1 78 ? 9.783 -3.148 2.839 1.00 16.64 324 THR A O 1
ATOM 648 N N . GLU A 1 79 ? 11.053 -2.301 4.484 1.00 16.41 325 GLU A N 1
ATOM 649 C CA . GLU A 1 79 ? 10.631 -3.369 5.384 1.00 13.90 325 GLU A CA 1
ATOM 650 C C . GLU A 1 79 ? 9.114 -3.393 5.535 1.00 15.11 325 GLU A C 1
ATOM 651 O O . GLU A 1 79 ? 8.505 -4.469 5.569 1.00 14.19 325 GLU A O 1
ATOM 657 N N . SER A 1 80 ? 8.480 -2.220 5.589 1.00 14.00 326 SER A N 1
ATOM 658 C CA . SER A 1 80 ? 7.054 -2.141 5.878 1.00 13.77 326 SER A CA 1
ATOM 659 C C . SER A 1 80 ? 6.176 -1.809 4.678 1.00 13.70 326 SER A C 1
ATOM 660 O O . SER A 1 80 ? 4.951 -1.882 4.814 1.00 13.40 326 SER A O 1
ATOM 663 N N . ARG A 1 81 ? 6.743 -1.440 3.523 1.00 11.95 327 ARG A N 1
ATOM 664 C CA . ARG A 1 81 ? 5.929 -0.866 2.455 1.00 10.38 327 ARG A CA 1
ATOM 665 C C . ARG A 1 81 ? 6.308 -1.391 1.076 1.00 13.27 327 ARG A C 1
ATOM 666 O O . ARG A 1 81 ? 7.469 -1.722 0.809 1.00 10.93 327 ARG A O 1
ATOM 674 N N . LEU A 1 82 ? 5.304 -1.429 0.193 1.00 12.58 328 LEU A N 1
ATOM 675 C CA . LEU A 1 82 ? 5.494 -1.631 -1.237 1.00 15.05 328 LEU A CA 1
ATOM 676 C C . LEU A 1 82 ? 5.306 -0.301 -1.961 1.00 11.53 328 LEU A C 1
ATOM 677 O O . LEU A 1 82 ? 4.470 0.522 -1.574 1.00 13.54 328 LEU A O 1
ATOM 682 N N . PHE A 1 83 ? 6.083 -0.099 -3.027 1.00 13.03 329 PHE A N 1
ATOM 683 C CA . PHE A 1 83 ? 6.065 1.152 -3.779 1.00 11.60 329 PHE A CA 1
ATOM 684 C C . PHE A 1 83 ? 5.914 0.887 -5.274 1.00 15.92 329 PHE A C 1
ATOM 685 O O . PHE A 1 83 ? 6.643 0.068 -5.838 1.00 12.92 329 PHE A O 1
ATOM 693 N N . PHE A 1 84 ? 4.959 1.571 -5.906 1.00 11.28 330 PHE A N 1
ATOM 694 C CA . PHE A 1 84 ? 4.825 1.621 -7.359 1.00 14.79 330 PHE A CA 1
ATOM 695 C C . PHE A 1 84 ? 5.123 3.047 -7.802 1.00 14.38 330 PHE A C 1
ATOM 696 O O . PHE A 1 84 ? 4.401 3.972 -7.420 1.00 17.10 330 PHE A O 1
ATOM 704 N N . VAL A 1 85 ? 6.183 3.235 -8.585 1.00 13.67 331 VAL A N 1
ATOM 705 C CA . VAL A 1 85 ? 6.492 4.538 -9.169 1.00 11.28 331 VAL A CA 1
ATOM 706 C C . VAL A 1 85 ? 5.920 4.540 -10.581 1.00 13.42 331 VAL A C 1
ATOM 707 O O . VAL A 1 85 ? 6.291 3.702 -11.410 1.00 11.76 331 VAL A O 1
ATOM 711 N N . ILE A 1 86 ? 5.000 5.463 -10.859 1.00 10.75 332 ILE A N 1
ATOM 712 C CA . ILE A 1 86 ? 4.192 5.396 -12.071 1.00 11.10 332 ILE A CA 1
ATOM 713 C C . ILE A 1 86 ? 4.065 6.783 -12.689 1.00 13.35 332 ILE A C 1
ATOM 714 O O . ILE A 1 86 ? 4.472 7.794 -12.115 1.00 12.94 332 ILE A O 1
ATOM 719 N N . GLU A 1 87 ? 3.509 6.808 -13.895 1.00 12.73 333 GLU A N 1
ATOM 720 C CA . GLU A 1 87 ? 3.313 8.054 -14.613 1.00 14.84 333 GLU A CA 1
ATOM 721 C C . GLU A 1 87 ? 2.481 9.016 -13.781 1.00 13.28 333 GLU A C 1
ATOM 722 O O . GLU A 1 87 ? 1.456 8.635 -13.222 1.00 14.61 333 GLU A O 1
ATOM 728 N N . TYR A 1 88 ? 2.920 10.264 -13.701 1.00 14.68 334 TYR A N 1
ATOM 729 C CA . TYR A 1 88 ? 2.177 11.299 -12.984 1.00 16.44 334 TYR A CA 1
ATOM 730 C C . TYR A 1 88 ? 1.089 11.875 -13.893 1.00 20.27 334 TYR A C 1
ATOM 731 O O . TYR A 1 88 ? 1.395 12.416 -14.961 1.00 17.11 334 TYR A O 1
ATOM 740 N N . VAL A 1 89 ? -0.174 11.754 -13.477 1.00 16.06 335 VAL A N 1
ATOM 741 C CA . VAL A 1 89 ? -1.334 12.135 -14.292 1.00 15.86 335 VAL A CA 1
ATOM 742 C C . VAL A 1 89 ? -2.121 13.176 -13.504 1.00 14.22 335 VAL A C 1
ATOM 743 O O . VAL A 1 89 ? -2.704 12.858 -12.461 1.00 14.98 335 VAL A O 1
ATOM 747 N N . ASN A 1 90 ? -2.142 14.428 -13.988 1.00 14.92 336 ASN A N 1
ATOM 748 C CA . ASN A 1 90 ? -2.538 15.529 -13.112 1.00 14.44 336 ASN A CA 1
ATOM 749 C C . ASN A 1 90 ? -3.641 16.409 -13.695 1.00 17.54 336 ASN A C 1
ATOM 750 O O . ASN A 1 90 ? -3.812 17.549 -13.247 1.00 18.23 336 ASN A O 1
ATOM 755 N N . GLY A 1 91 ? -4.414 15.907 -14.656 1.00 18.62 337 GLY A N 1
ATOM 756 C CA . GLY A 1 91 ? -5.526 16.668 -15.185 1.00 19.39 337 GLY A CA 1
ATOM 757 C C . GLY A 1 91 ? -6.818 16.520 -14.416 1.00 18.79 337 GLY A C 1
ATOM 758 O O . GLY A 1 91 ? -7.846 17.071 -14.824 1.00 24.32 337 GLY A O 1
ATOM 759 N N . GLY A 1 92 ? -6.795 15.793 -13.307 1.00 15.02 338 GLY A N 1
ATOM 760 C CA . GLY A 1 92 ? -7.997 15.471 -12.567 1.00 18.21 338 GLY A CA 1
ATOM 761 C C . GLY A 1 92 ? -8.537 14.110 -12.964 1.00 22.00 338 GLY A C 1
ATOM 762 O O . GLY A 1 92 ? -7.778 13.215 -13.349 1.00 21.95 338 GLY A O 1
ATOM 763 N N . ASP A 1 93 ? -9.845 13.936 -12.857 1.00 19.37 339 ASP A N 1
ATOM 764 C CA . ASP A 1 93 ? -10.499 12.701 -13.266 1.00 19.87 339 ASP A CA 1
ATOM 765 C C . ASP A 1 93 ? -11.921 13.057 -13.670 1.00 22.54 339 ASP A C 1
ATOM 766 O O . ASP A 1 93 ? -12.387 14.175 -13.438 1.00 20.11 339 ASP A O 1
ATOM 771 N N . LEU A 1 94 ? -12.603 12.096 -14.299 1.00 15.86 340 LEU A N 1
ATOM 772 C CA . LEU A 1 94 ? -13.916 12.397 -14.862 1.00 15.85 340 LEU A CA 1
ATOM 773 C C . LEU A 1 94 ? -14.950 12.701 -13.783 1.00 17.82 340 LEU A C 1
ATOM 774 O O . LEU A 1 94 ? -15.872 13.484 -14.029 1.00 21.22 340 LEU A O 1
ATOM 779 N N . MET A 1 95 ? -14.827 12.101 -12.597 1.00 17.71 341 MET A N 1
ATOM 780 C CA . MET A 1 95 ? -15.756 12.438 -11.519 1.00 22.23 341 MET A CA 1
ATOM 781 C C . MET A 1 95 ? -15.591 13.897 -11.104 1.00 21.30 341 MET A C 1
ATOM 782 O O . MET A 1 95 ? -16.566 14.656 -11.057 1.00 23.76 341 MET A O 1
ATOM 787 N N . PHE A 1 96 ? -14.358 14.296 -10.784 1.00 21.08 342 PHE A N 1
ATOM 788 C CA . PHE A 1 96 ? -13.997 15.700 -10.616 1.00 24.58 342 PHE A CA 1
ATOM 789 C C . PHE A 1 96 ? -14.618 16.561 -11.711 1.00 23.53 342 PHE A C 1
ATOM 790 O O . PHE A 1 96 ? -15.286 17.564 -11.437 1.00 24.51 342 PHE A O 1
ATOM 798 N N . HIS A 1 97 ? -14.424 16.155 -12.967 1.00 18.25 343 HIS A N 1
ATOM 799 C CA . HIS A 1 97 ? -14.891 16.946 -14.101 1.00 17.10 343 HIS A CA 1
ATOM 800 C C . HIS A 1 97 ? -16.417 17.021 -14.146 1.00 19.13 343 HIS A C 1
ATOM 801 O O . HIS A 1 97 ? -16.981 18.087 -14.422 1.00 22.69 343 HIS A O 1
ATOM 808 N N . MET A 1 98 ? -17.103 15.903 -13.886 1.00 15.86 344 MET A N 1
ATOM 809 C CA . MET A 1 98 ? -18.565 15.919 -13.888 1.00 19.63 344 MET A CA 1
ATOM 810 C C . MET A 1 98 ? -19.112 16.763 -12.743 1.00 20.37 344 MET A C 1
ATOM 811 O O . MET A 1 98 ? -20.139 17.435 -12.898 1.00 21.31 344 MET A O 1
ATOM 816 N N . GLN A 1 99 ? -18.454 16.730 -11.579 1.00 20.88 345 GLN A N 1
ATOM 817 C CA . GLN A 1 99 ? -18.910 17.570 -10.476 1.00 22.09 345 GLN A CA 1
ATOM 818 C C . GLN A 1 99 ? -18.916 19.041 -10.874 1.00 23.14 345 GLN A C 1
ATOM 819 O O . GLN A 1 99 ? -19.780 19.806 -10.422 1.00 25.04 345 GLN A O 1
ATOM 825 N N . ARG A 1 100 ? -17.989 19.444 -11.745 1.00 21.82 346 ARG A N 1
ATOM 826 C CA . ARG A 1 100 ? -17.916 20.836 -12.177 1.00 24.17 346 ARG A CA 1
ATOM 827 C C . ARG A 1 100 ? -18.827 21.112 -13.367 1.00 28.95 346 ARG A C 1
ATOM 828 O O . ARG A 1 100 ? -19.491 22.154 -13.411 1.00 27.99 346 ARG A O 1
ATOM 830 N N . GLN A 1 101 ? -18.871 20.196 -14.338 1.00 26.31 347 GLN A N 1
ATOM 831 C CA . GLN A 1 101 ? -19.604 20.415 -15.579 1.00 18.68 347 GLN A CA 1
ATOM 832 C C . GLN A 1 101 ? -21.059 19.985 -15.497 1.00 19.99 347 GLN A C 1
ATOM 833 O O . GLN A 1 101 ? -21.890 20.521 -16.238 1.00 18.53 347 GLN A O 1
ATOM 839 N N . ARG A 1 102 ? -21.380 19.023 -14.629 1.00 18.42 348 ARG A N 1
ATOM 840 C CA . ARG A 1 102 ? -22.751 18.568 -14.413 1.00 18.46 348 ARG A CA 1
ATOM 841 C C . ARG A 1 102 ? -23.256 17.710 -15.568 1.00 20.03 348 ARG A C 1
ATOM 842 O O . ARG A 1 102 ? -23.805 16.630 -15.338 1.00 20.85 348 ARG A O 1
ATOM 850 N N . LYS A 1 103 ? -23.081 18.170 -16.805 1.00 19.60 349 LYS A N 1
ATOM 851 C CA . LYS A 1 103 ? -23.551 17.424 -17.966 1.00 21.87 349 LYS A CA 1
ATOM 852 C C . LYS A 1 103 ? -22.658 17.748 -19.157 1.00 22.11 349 LYS A C 1
ATOM 853 O O . LYS A 1 103 ? -22.283 18.905 -19.364 1.00 21.00 349 LYS A O 1
ATOM 859 N N . LEU A 1 104 ? -22.296 16.691 -19.949 1.00 17.69 350 LEU A N 1
ATOM 860 C CA . LEU A 1 104 ? -21.421 16.963 -21.079 1.00 16.32 350 LEU A CA 1
ATOM 861 C C . LEU A 1 104 ? -22.198 16.937 -22.387 1.00 17.51 350 LEU A C 1
ATOM 862 O O . LEU A 1 104 ? -23.066 16.083 -22.576 1.00 20.35 350 LEU A O 1
ATOM 867 N N . PRO A 1 105 ? -21.872 17.842 -23.303 1.00 18.60 351 PRO A N 1
ATOM 868 C CA . PRO A 1 105 ? -22.411 17.736 -24.658 1.00 19.44 351 PRO A CA 1
ATOM 869 C C . PRO A 1 105 ? -22.042 16.389 -25.262 1.00 17.58 351 PRO A C 1
ATOM 870 O O . PRO A 1 105 ? -21.022 15.789 -24.915 1.00 19.61 351 PRO A O 1
ATOM 874 N N . GLU A 1 106 ? -22.877 15.917 -26.193 1.00 23.22 352 GLU A N 1
ATOM 875 C CA . GLU A 1 106 ? -22.636 14.596 -26.762 1.00 20.04 352 GLU A CA 1
ATOM 876 C C . GLU A 1 106 ? -21.267 14.514 -27.422 1.00 15.34 352 GLU A C 1
ATOM 877 O O . GLU A 1 106 ? -20.628 13.460 -27.373 1.00 15.25 352 GLU A O 1
ATOM 883 N N . GLU A 1 107 ? -20.796 15.611 -28.024 1.00 18.56 353 GLU A N 1
ATOM 884 C CA . GLU A 1 107 ? -19.480 15.599 -28.665 1.00 20.57 353 GLU A CA 1
ATOM 885 C C . GLU A 1 107 ? -18.370 15.348 -27.650 1.00 20.41 353 GLU A C 1
ATOM 886 O O . GLU A 1 107 ? -17.394 14.641 -27.940 1.00 16.59 353 GLU A O 1
ATOM 888 N N . HIS A 1 108 ? -18.493 15.923 -26.454 1.00 19.09 354 HIS A N 1
ATOM 889 C CA . HIS A 1 108 ? -17.490 15.674 -25.425 1.00 17.07 354 HIS A CA 1
ATOM 890 C C . HIS A 1 108 ? -17.530 14.227 -24.964 1.00 18.07 354 HIS A C 1
ATOM 891 O O . HIS A 1 108 ? -16.484 13.584 -24.824 1.00 16.63 354 HIS A O 1
ATOM 898 N N . ALA A 1 109 ? -18.731 13.713 -24.677 1.00 14.45 355 ALA A N 1
ATOM 899 C CA . ALA A 1 109 ? -18.854 12.330 -24.235 1.00 14.60 355 ALA A CA 1
ATOM 900 C C . ALA A 1 109 ? -18.332 11.377 -25.299 1.00 15.62 355 ALA A C 1
ATOM 901 O O . ALA A 1 109 ? -17.712 10.356 -24.981 1.00 16.04 355 ALA A O 1
ATOM 903 N N . ARG A 1 110 ? -18.575 11.700 -26.571 1.00 12.72 356 ARG A N 1
ATOM 904 C CA A ARG A 1 110 ? -18.032 10.898 -27.664 0.62 15.51 356 ARG A CA 1
ATOM 905 C CA B ARG A 1 110 ? -18.030 10.895 -27.660 0.38 15.17 356 ARG A CA 1
ATOM 906 C C . ARG A 1 110 ? -16.512 10.810 -27.575 1.00 17.62 356 ARG A C 1
ATOM 907 O O . ARG A 1 110 ? -15.934 9.723 -27.665 1.00 17.29 356 ARG A O 1
ATOM 922 N N . PHE A 1 111 ? -15.845 11.954 -27.415 1.00 16.88 357 PHE A N 1
ATOM 923 C CA . PHE A 1 111 ? -14.387 11.956 -27.327 1.00 16.71 357 PHE A CA 1
ATOM 924 C C . PHE A 1 111 ? -13.896 11.064 -26.190 1.00 15.62 357 PHE A C 1
ATOM 925 O O . PHE A 1 111 ? -13.043 10.195 -26.395 1.00 14.38 357 PHE A O 1
ATOM 933 N N . TYR A 1 112 ? -14.413 11.271 -24.975 1.00 14.47 358 TYR A N 1
ATOM 934 C CA . TYR A 1 112 ? -13.929 10.483 -23.842 1.00 14.40 358 TYR A CA 1
ATOM 935 C C . TYR A 1 112 ? -14.233 9.002 -24.025 1.00 15.42 358 TYR A C 1
ATOM 936 O O . TYR A 1 112 ? -13.375 8.148 -23.773 1.00 12.12 358 TYR A O 1
ATOM 945 N N . SER A 1 113 ? -15.448 8.671 -24.467 1.00 12.16 359 SER A N 1
ATOM 946 C CA . SER A 1 113 ? -15.794 7.261 -24.607 1.00 12.82 359 SER A CA 1
ATOM 947 C C . SER A 1 113 ? -15.003 6.595 -25.728 1.00 11.27 359 SER A C 1
ATOM 948 O O . SER A 1 113 ? -14.708 5.401 -25.642 1.00 11.94 359 SER A O 1
ATOM 951 N N . ALA A 1 114 ? -14.620 7.347 -26.760 1.00 10.96 360 ALA A N 1
ATOM 952 C CA . ALA A 1 114 ? -13.783 6.775 -27.811 1.00 14.27 360 ALA A CA 1
ATOM 953 C C . ALA A 1 114 ? -12.404 6.406 -27.275 1.00 14.45 360 ALA A C 1
ATOM 954 O O . ALA A 1 114 ? -11.905 5.308 -27.541 1.00 12.13 360 ALA A O 1
ATOM 956 N N . GLU A 1 115 ? -11.770 7.314 -26.520 1.00 15.19 361 GLU A N 1
ATOM 957 C CA . GLU A 1 115 ? -10.465 7.002 -25.939 1.00 14.80 361 GLU A CA 1
ATOM 958 C C . GLU A 1 115 ? -10.571 5.869 -24.924 1.00 14.34 361 GLU A C 1
ATOM 959 O O . GLU A 1 115 ? -9.713 4.980 -24.893 1.00 12.35 361 GLU A O 1
ATOM 965 N N . ILE A 1 116 ? -11.624 5.865 -24.100 1.00 9.90 362 ILE A N 1
ATOM 966 C CA . ILE A 1 116 ? -11.792 4.759 -23.160 1.00 10.50 362 ILE A CA 1
ATOM 967 C C . ILE A 1 116 ? -11.950 3.447 -23.916 1.00 11.15 362 ILE A C 1
ATOM 968 O O . ILE A 1 116 ? -11.396 2.414 -23.515 1.00 10.22 362 ILE A O 1
ATOM 973 N N . SER A 1 117 ? -12.710 3.468 -25.019 1.00 11.17 363 SER A N 1
ATOM 974 C CA . SER A 1 117 ? -12.901 2.267 -25.832 1.00 13.44 363 SER A CA 1
ATOM 975 C C . SER A 1 117 ? -11.578 1.745 -26.373 1.00 13.55 363 SER A C 1
ATOM 976 O O . SER A 1 117 ? -11.357 0.530 -26.425 1.00 10.89 363 SER A O 1
ATOM 979 N N . LEU A 1 118 ? -10.711 2.647 -26.836 1.00 13.03 364 LEU A N 1
ATOM 980 C CA . LEU A 1 118 ? -9.411 2.212 -27.331 1.00 10.98 364 LEU A CA 1
ATOM 981 C C . LEU A 1 118 ? -8.587 1.593 -26.208 1.00 14.14 364 LEU A C 1
ATOM 982 O O . LEU A 1 118 ? -7.932 0.567 -26.407 1.00 13.88 364 LEU A O 1
ATOM 987 N N . ALA A 1 119 ? -8.635 2.186 -25.012 1.00 12.57 365 ALA A N 1
ATOM 988 C CA . ALA A 1 119 ? -7.913 1.620 -23.874 1.00 14.53 365 ALA A CA 1
ATOM 989 C C . ALA A 1 119 ? -8.456 0.242 -23.512 1.00 14.34 365 ALA A C 1
ATOM 990 O O . ALA A 1 119 ? -7.693 -0.717 -23.341 1.00 12.04 365 ALA A O 1
ATOM 992 N N . LEU A 1 120 ? -9.781 0.129 -23.372 1.00 12.42 366 LEU A N 1
ATOM 993 C CA . LEU A 1 120 ? -10.391 -1.165 -23.085 1.00 12.43 366 LEU A CA 1
ATOM 994 C C . LEU A 1 120 ? -10.009 -2.207 -24.126 1.00 14.52 366 LEU A C 1
ATOM 995 O O . LEU A 1 120 ? -9.712 -3.357 -23.788 1.00 11.60 366 LEU A O 1
ATOM 1000 N N . ASN A 1 121 ? -10.038 -1.831 -25.403 1.00 12.33 367 ASN A N 1
ATOM 1001 C CA . ASN A 1 121 ? -9.769 -2.812 -26.450 1.00 12.58 367 ASN A CA 1
ATOM 1002 C C . ASN A 1 121 ? -8.333 -3.312 -26.378 1.00 13.70 367 ASN A C 1
ATOM 1003 O O . ASN A 1 121 ? -8.077 -4.501 -26.588 1.00 16.59 367 ASN A O 1
ATOM 1008 N N . TYR A 1 122 ? -7.384 -2.424 -26.074 1.00 13.79 368 TYR A N 1
ATOM 1009 C CA . TYR A 1 122 ? -6.003 -2.864 -25.899 1.00 12.94 368 TYR A CA 1
ATOM 1010 C C . TYR A 1 122 ? -5.888 -3.864 -24.754 1.00 13.51 368 TYR A C 1
ATOM 1011 O O . TYR A 1 122 ? -5.241 -4.911 -24.893 1.00 15.26 368 TYR A O 1
ATOM 1020 N N . LEU A 1 123 ? -6.492 -3.545 -23.603 1.00 12.99 369 LEU A N 1
ATOM 1021 C CA . LEU A 1 123 ? -6.496 -4.484 -22.483 1.00 15.35 369 LEU A CA 1
ATOM 1022 C C . LEU A 1 123 ? -7.127 -5.813 -22.884 1.00 16.82 369 LEU A C 1
ATOM 1023 O O . LEU A 1 123 ? -6.582 -6.879 -22.590 1.00 14.30 369 LEU A O 1
ATOM 1028 N N . HIS A 1 124 ? -8.268 -5.772 -23.582 1.00 12.56 370 HIS A N 1
ATOM 1029 C CA . HIS A 1 124 ? -8.906 -7.019 -23.997 1.00 14.19 370 HIS A CA 1
ATOM 1030 C C . HIS A 1 124 ? -8.015 -7.819 -24.937 1.00 17.13 370 HIS A C 1
ATOM 1031 O O . HIS A 1 124 ? -7.921 -9.047 -24.817 1.00 16.37 370 HIS A O 1
ATOM 1038 N N . GLU A 1 125 ? -7.377 -7.152 -25.903 1.00 15.90 371 GLU A N 1
ATOM 1039 C CA . GLU A 1 125 ? -6.501 -7.880 -26.815 1.00 17.88 371 GLU A CA 1
ATOM 1040 C C . GLU A 1 125 ? -5.357 -8.556 -26.075 1.00 19.70 371 GLU A C 1
ATOM 1041 O O . GLU A 1 125 ? -4.800 -9.534 -26.580 1.00 21.59 371 GLU A O 1
ATOM 1047 N N . ARG A 1 126 ? -4.997 -8.059 -24.895 1.00 17.66 372 ARG A N 1
ATOM 1048 C CA . ARG A 1 126 ? -3.943 -8.648 -24.082 1.00 21.22 372 ARG A CA 1
ATOM 1049 C C . ARG A 1 126 ? -4.480 -9.640 -23.046 1.00 20.12 372 ARG A C 1
ATOM 1050 O O . ARG A 1 126 ? -3.731 -10.055 -22.156 1.00 19.17 372 ARG A O 1
ATOM 1058 N N . GLY A 1 127 ? -5.750 -10.030 -23.144 1.00 18.05 373 GLY A N 1
ATOM 1059 C CA . GLY A 1 127 ? -6.312 -11.000 -22.226 1.00 21.83 373 GLY A CA 1
ATOM 1060 C C . GLY A 1 127 ? -6.752 -10.454 -20.886 1.00 19.75 373 GLY A C 1
ATOM 1061 O O . GLY A 1 127 ? -6.863 -11.220 -19.926 1.00 21.82 373 GLY A O 1
ATOM 1062 N N . ILE A 1 128 ? -7.038 -9.158 -20.790 1.00 16.42 374 ILE A N 1
ATOM 1063 C CA . ILE A 1 128 ? -7.307 -8.499 -19.513 1.00 15.98 374 ILE A CA 1
ATOM 1064 C C . ILE A 1 128 ? -8.733 -7.966 -19.514 1.00 15.78 374 ILE A C 1
ATOM 1065 O O . ILE A 1 128 ? -9.086 -7.140 -20.362 1.00 13.84 374 ILE A O 1
ATOM 1070 N N . ILE A 1 129 ? -9.541 -8.400 -18.545 1.00 14.10 375 ILE A N 1
ATOM 1071 C CA . ILE A 1 129 ? -10.774 -7.692 -18.214 1.00 13.67 375 ILE A CA 1
ATOM 1072 C C . ILE A 1 129 ? -10.447 -6.617 -17.189 1.00 16.85 375 ILE A C 1
ATOM 1073 O O . ILE A 1 129 ? -9.832 -6.901 -16.154 1.00 14.15 375 ILE A O 1
ATOM 1078 N N . TYR A 1 130 ? -10.901 -5.394 -17.451 1.00 15.23 376 TYR A N 1
ATOM 1079 C CA . TYR A 1 130 ? -10.599 -4.261 -16.580 1.00 15.39 376 TYR A CA 1
ATOM 1080 C C . TYR A 1 130 ? -11.397 -4.327 -15.281 1.00 14.30 376 TYR A C 1
ATOM 1081 O O . TYR A 1 130 ? -10.827 -4.270 -14.187 1.00 12.79 376 TYR A O 1
ATOM 1090 N N . ARG A 1 131 ? -12.721 -4.418 -15.390 1.00 13.94 377 ARG A N 1
ATOM 1091 C CA . ARG A 1 131 ? -13.660 -4.679 -14.304 1.00 15.06 377 ARG A CA 1
ATOM 1092 C C . ARG A 1 131 ? -13.811 -3.532 -13.315 1.00 21.65 377 ARG A C 1
ATOM 1093 O O . ARG A 1 131 ? -14.606 -3.660 -12.375 1.00 27.50 377 ARG A O 1
ATOM 1101 N N . ASP A 1 132 ? -13.091 -2.418 -13.481 1.00 17.61 378 ASP A N 1
ATOM 1102 C CA . ASP A 1 132 ? -13.158 -1.329 -12.511 1.00 20.30 378 ASP A CA 1
ATOM 1103 C C . ASP A 1 132 ? -13.478 0.014 -13.166 1.00 15.79 378 ASP A C 1
ATOM 1104 O O . ASP A 1 132 ? -13.179 1.070 -12.594 1.00 16.74 378 ASP A O 1
ATOM 1109 N N . LEU A 1 133 ? -14.101 0.012 -14.337 1.00 13.37 379 LEU A N 1
ATOM 1110 C CA . LEU A 1 133 ? -14.394 1.277 -14.993 1.00 13.32 379 LEU A CA 1
ATOM 1111 C C . LEU A 1 133 ? -15.458 2.047 -14.216 1.00 18.63 379 LEU A C 1
ATOM 1112 O O . LEU A 1 133 ? -16.528 1.515 -13.901 1.00 18.07 379 LEU A O 1
ATOM 1117 N N . LYS A 1 134 ? -15.144 3.301 -13.898 1.00 17.08 380 LYS A N 1
ATOM 1118 C CA . LYS A 1 134 ? -16.056 4.234 -13.254 1.00 13.19 380 LYS A CA 1
ATOM 1119 C C . LYS A 1 134 ? -15.481 5.632 -13.434 1.00 14.59 380 LYS A C 1
ATOM 1120 O O . LYS A 1 134 ? -14.306 5.794 -13.766 1.00 17.33 380 LYS A O 1
ATOM 1126 N N . LEU A 1 135 ? -16.323 6.643 -13.218 1.00 14.69 381 LEU A N 1
ATOM 1127 C CA . LEU A 1 135 ? -15.898 8.023 -13.455 1.00 17.26 381 LEU A CA 1
ATOM 1128 C C . LEU A 1 135 ? -14.575 8.349 -12.763 1.00 19.18 381 LEU A C 1
ATOM 1129 O O . LEU A 1 135 ? -13.688 8.970 -13.362 1.00 19.21 381 LEU A O 1
ATOM 1134 N N . ASP A 1 136 ? -14.424 7.974 -11.495 1.00 18.61 382 ASP A N 1
ATOM 1135 C CA . ASP A 1 136 ? -13.203 8.414 -10.829 1.00 22.88 382 ASP A CA 1
ATOM 1136 C C . ASP A 1 136 ? -12.003 7.516 -11.118 1.00 21.81 382 ASP A C 1
ATOM 1137 O O . ASP A 1 136 ? -10.902 7.818 -10.645 1.00 23.67 382 ASP A O 1
ATOM 1142 N N . ASN A 1 137 ? -12.164 6.459 -11.918 1.00 17.47 383 ASN A N 1
ATOM 1143 C CA . ASN A 1 137 ? -11.028 5.686 -12.408 1.00 17.93 383 ASN A CA 1
ATOM 1144 C C . ASN A 1 137 ? -10.628 6.073 -13.826 1.00 17.74 383 ASN A C 1
ATOM 1145 O O . ASN A 1 137 ? -9.780 5.406 -14.427 1.00 16.55 383 ASN A O 1
ATOM 1150 N N . VAL A 1 138 ? -11.235 7.110 -14.387 1.00 15.38 384 VAL A N 1
ATOM 1151 C CA . VAL A 1 138 ? -10.799 7.668 -15.656 1.00 12.18 384 VAL A CA 1
ATOM 1152 C C . VAL A 1 138 ? -10.135 8.997 -15.324 1.00 17.39 384 VAL A C 1
ATOM 1153 O O . VAL A 1 138 ? -10.803 9.995 -15.030 1.00 19.51 384 VAL A O 1
ATOM 1157 N N . LEU A 1 139 ? -8.810 8.998 -15.325 1.00 17.69 385 LEU A N 1
ATOM 1158 C CA . LEU A 1 139 ? -8.060 10.217 -15.091 1.00 14.38 385 LEU A CA 1
ATOM 1159 C C . LEU A 1 139 ? -7.986 11.024 -16.376 1.00 14.07 385 LEU A C 1
ATOM 1160 O O . LEU A 1 139 ? -8.148 10.497 -17.477 1.00 16.74 385 LEU A O 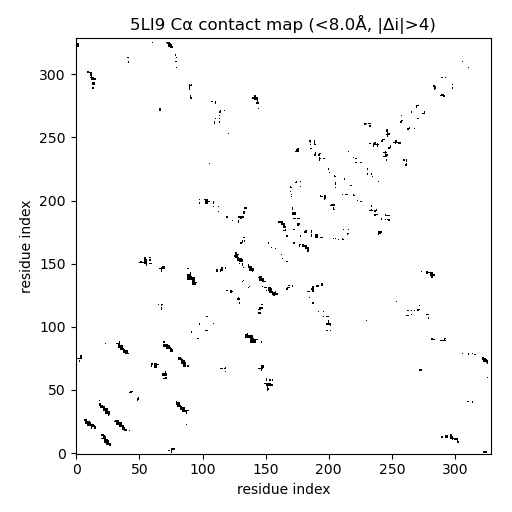1
ATOM 1165 N N . LEU A 1 140 ? -7.744 12.321 -16.220 1.00 17.75 386 LEU A N 1
ATOM 1166 C CA . LEU A 1 140 ? -7.383 13.189 -17.328 1.00 16.13 386 LEU A CA 1
ATOM 1167 C C . LEU A 1 140 ? -5.921 13.577 -17.181 1.00 17.73 386 LEU A C 1
ATOM 1168 O O . LEU A 1 140 ? -5.472 13.925 -16.084 1.00 17.08 386 LEU A O 1
ATOM 1173 N N . ASP A 1 141 ? -5.176 13.507 -18.283 1.00 19.00 387 ASP A N 1
ATOM 1174 C CA . ASP A 1 141 ? -3.821 14.025 -18.245 1.00 19.72 387 ASP A CA 1
ATOM 1175 C C . ASP A 1 141 ? -3.853 15.545 -18.422 1.00 19.10 387 ASP A C 1
ATOM 1176 O O . ASP A 1 141 ? -4.911 16.159 -18.582 1.00 23.89 387 ASP A O 1
ATOM 1181 N N . SER A 1 142 ? -2.680 16.170 -18.367 1.00 20.65 388 SER A N 1
ATOM 1182 C CA . SER A 1 142 ? -2.659 17.627 -18.331 1.00 22.20 388 SER A CA 1
ATOM 1183 C C . SER A 1 142 ? -3.247 18.232 -19.599 1.00 24.98 388 SER A C 1
ATOM 1184 O O . SER A 1 142 ? -3.735 19.366 -19.572 1.00 26.91 388 SER A O 1
ATOM 1187 N N . GLU A 1 143 ? -3.206 17.502 -20.716 1.00 26.63 389 GLU A N 1
ATOM 1188 C CA . GLU A 1 143 ? -3.757 18.000 -21.970 1.00 21.95 389 GLU A CA 1
ATOM 1189 C C . GLU A 1 143 ? -5.226 17.650 -22.159 1.00 20.61 389 GLU A C 1
ATOM 1190 O O . GLU A 1 143 ? -5.857 18.175 -23.084 1.00 25.51 389 GLU A O 1
ATOM 1193 N N . GLY A 1 144 ? -5.788 16.798 -21.315 1.00 20.90 390 GLY A N 1
ATOM 1194 C CA . GLY A 1 144 ? -7.190 16.459 -21.413 1.00 19.55 390 GLY A CA 1
ATOM 1195 C C . GLY A 1 144 ? -7.510 15.123 -22.049 1.00 24.84 390 GLY A C 1
ATOM 1196 O O . GLY A 1 144 ? -8.693 14.837 -22.261 1.00 21.92 390 GLY A O 1
ATOM 1197 N N . HIS A 1 145 ? -6.505 14.307 -22.370 1.00 20.93 391 HIS A N 1
ATOM 1198 C CA . HIS A 1 145 ? -6.732 12.931 -22.788 1.00 21.11 391 HIS A CA 1
ATOM 1199 C C . HIS A 1 145 ? -6.967 12.049 -21.566 1.00 20.81 391 HIS A C 1
ATOM 1200 O O . HIS A 1 145 ? -6.535 12.366 -20.454 1.00 22.83 391 HIS A O 1
ATOM 1207 N N . ILE A 1 146 ? -7.645 10.912 -21.784 1.00 17.42 392 ILE A N 1
ATOM 1208 C CA . ILE A 1 146 ? -7.995 10.026 -20.679 1.00 16.09 392 ILE A CA 1
ATOM 1209 C C . ILE A 1 146 ? -6.847 9.062 -20.392 1.00 18.44 392 ILE A C 1
ATOM 1210 O O . ILE A 1 146 ? -6.017 8.738 -21.251 1.00 15.15 392 ILE A O 1
ATOM 1215 N N . LYS A 1 147 ? -6.808 8.590 -19.152 1.00 16.00 393 LYS A N 1
ATOM 1216 C CA . LYS A 1 147 ? -5.992 7.442 -18.787 1.00 18.71 393 LYS A CA 1
ATOM 1217 C C . LYS A 1 147 ? -6.786 6.603 -17.801 1.00 16.88 393 LYS A C 1
ATOM 1218 O O . LYS A 1 147 ? -7.259 7.123 -16.788 1.00 20.16 393 LYS A O 1
ATOM 1224 N N . LEU A 1 148 ? -6.953 5.320 -18.110 1.00 15.34 394 LEU A N 1
ATOM 1225 C CA . LEU A 1 148 ? -7.565 4.397 -17.165 1.00 15.57 394 LEU A CA 1
ATOM 1226 C C . LEU A 1 148 ? -6.575 4.058 -16.061 1.00 16.94 394 LEU A C 1
ATOM 1227 O O . LEU A 1 148 ? -5.376 3.911 -16.310 1.00 15.65 394 LEU A O 1
ATOM 1232 N N . THR A 1 149 ? -7.082 3.919 -14.836 1.00 14.30 395 THR A N 1
ATOM 1233 C CA . THR A 1 149 ? -6.228 3.703 -13.681 1.00 15.70 395 THR A CA 1
ATOM 1234 C C . THR A 1 149 ? -6.870 2.664 -12.768 1.00 16.45 395 THR A C 1
ATOM 1235 O O . THR A 1 149 ? -8.004 2.231 -12.988 1.00 19.21 395 THR A O 1
ATOM 1239 N N . ASP A 1 150 ? -6.119 2.248 -11.742 1.00 17.40 396 ASP A N 1
ATOM 1240 C CA . ASP A 1 150 ? -6.637 1.346 -10.717 1.00 18.66 396 ASP A CA 1
ATOM 1241 C C . ASP A 1 150 ? -6.800 -0.063 -11.279 1.00 21.38 396 ASP A C 1
ATOM 1242 O O . ASP A 1 150 ? -7.918 -0.481 -11.597 1.00 19.21 396 ASP A O 1
ATOM 1247 N N . TYR A 1 151 ? -5.698 -0.806 -11.397 1.00 16.09 397 TYR A N 1
ATOM 1248 C CA . TYR A 1 151 ? -5.687 -2.075 -12.122 1.00 17.08 397 TYR A CA 1
ATOM 1249 C C . TYR A 1 151 ? -5.798 -3.305 -11.231 1.00 18.27 397 TYR A C 1
ATOM 1250 O O . TYR A 1 151 ? -5.776 -4.424 -11.753 1.00 18.13 397 TYR A O 1
ATOM 1259 N N . GLY A 1 152 ? -5.918 -3.142 -9.913 1.00 17.09 398 GLY A N 1
ATOM 1260 C CA . GLY A 1 152 ? -5.874 -4.305 -9.037 1.00 19.60 398 GLY A CA 1
ATOM 1261 C C . GLY A 1 152 ? -7.028 -5.273 -9.227 1.00 18.17 398 GLY A C 1
ATOM 1262 O O . GLY A 1 152 ? -6.908 -6.452 -8.871 1.00 21.40 398 GLY A O 1
ATOM 1263 N N . MET A 1 153 ? -8.143 -4.804 -9.765 1.00 17.80 399 MET A N 1
ATOM 1264 C CA . MET A 1 153 ? -9.328 -5.635 -9.899 1.00 21.94 399 MET A CA 1
ATOM 1265 C C . MET A 1 153 ? -9.373 -6.386 -11.219 1.00 22.07 399 MET A C 1
ATOM 1266 O O . MET A 1 153 ? -10.305 -7.170 -11.436 1.00 15.55 399 MET A O 1
ATOM 1271 N N . CYS A 1 154 ? -8.392 -6.175 -12.094 1.00 17.57 400 CYS A N 1
ATOM 1272 C CA . CYS A 1 154 ? -8.417 -6.799 -13.412 1.00 16.27 400 CYS A CA 1
ATOM 1273 C C . CYS A 1 154 ? -8.380 -8.320 -13.295 1.00 18.12 400 CYS A C 1
ATOM 1274 O O . CYS A 1 154 ? -7.866 -8.881 -12.326 1.00 15.36 400 CYS A O 1
ATOM 1277 N N . LYS A 1 155 ? -8.947 -8.982 -14.297 1.00 15.88 401 LYS A N 1
ATOM 1278 C CA . LYS A 1 155 ? -8.684 -10.386 -14.573 1.00 17.49 401 LYS A CA 1
ATOM 1279 C C . LYS A 1 155 ? -7.682 -10.443 -15.718 1.00 17.43 401 LYS A C 1
ATOM 1280 O O . LYS A 1 155 ? -7.902 -9.828 -16.765 1.00 18.14 401 LYS A O 1
ATOM 1286 N N . GLU A 1 156 ? -6.579 -11.153 -15.524 1.00 16.49 402 GLU A N 1
ATOM 1287 C CA . GLU A 1 156 ? -5.621 -11.300 -16.609 1.00 21.81 402 GLU A CA 1
ATOM 1288 C C . GLU A 1 156 ? -5.507 -12.764 -17.011 1.00 22.55 402 GLU A C 1
ATOM 1289 O O . GLU A 1 156 ? -5.975 -13.667 -16.312 1.00 24.53 402 GLU A O 1
ATOM 1295 N N . GLY A 1 157 ? -4.904 -12.988 -18.180 1.00 17.52 403 GLY A N 1
ATOM 1296 C CA . GLY A 1 157 ? -4.697 -14.331 -18.679 1.00 22.75 403 GLY A CA 1
ATOM 1297 C C . GLY A 1 157 ? -5.854 -14.941 -19.437 1.00 27.63 403 GLY A C 1
ATOM 1298 O O . GLY A 1 157 ? -5.879 -16.162 -19.623 1.00 29.48 403 GLY A O 1
ATOM 1299 N N . LEU A 1 158 ? -6.814 -14.138 -19.894 1.00 25.13 404 LEU A N 1
ATOM 1300 C CA . LEU A 1 158 ? -7.962 -14.665 -20.628 1.00 29.94 404 LEU A CA 1
ATOM 1301 C C . LEU A 1 158 ? -7.589 -14.858 -22.093 1.00 30.30 404 LEU A C 1
ATOM 1302 O O . LEU A 1 158 ? -7.391 -13.884 -22.825 1.00 33.33 404 LEU A O 1
ATOM 1307 N N . ARG A 1 159 ? -7.506 -16.106 -22.532 1.00 29.57 405 ARG A N 1
ATOM 1308 C CA . ARG A 1 159 ? -7.396 -16.353 -23.955 1.00 31.35 405 ARG A CA 1
ATOM 1309 C C . ARG A 1 159 ? -8.714 -15.989 -24.635 1.00 30.78 405 ARG A C 1
ATOM 1310 O O . ARG A 1 159 ? -9.778 -16.043 -24.009 1.00 26.26 405 ARG A O 1
ATOM 1313 N N . PRO A 1 160 ? -8.670 -15.607 -25.909 1.00 33.20 406 PRO A N 1
ATOM 1314 C CA . PRO A 1 160 ? -9.908 -15.263 -26.619 1.00 28.07 406 PRO A CA 1
ATOM 1315 C C . PRO A 1 160 ? -10.978 -16.323 -26.403 1.00 27.36 406 PRO A C 1
ATOM 1316 O O . PRO A 1 160 ? -10.750 -17.517 -26.619 1.00 29.60 406 PRO A O 1
ATOM 1320 N N . GLY A 1 161 ? -12.148 -15.880 -25.944 1.00 25.55 407 GLY A N 1
ATOM 1321 C CA . GLY A 1 161 ? -13.243 -16.771 -25.633 1.00 29.00 407 GLY A CA 1
ATOM 1322 C C . GLY A 1 161 ? -13.265 -17.298 -24.215 1.00 34.02 407 GLY A C 1
ATOM 1323 O O . GLY A 1 161 ? -14.238 -17.963 -23.838 1.00 34.98 407 GLY A O 1
ATOM 1324 N N . ASP A 1 162 ? -12.226 -17.044 -23.421 1.00 32.45 408 ASP A N 1
ATOM 1325 C CA . ASP A 1 162 ? -12.249 -17.445 -22.022 1.00 33.35 408 ASP A CA 1
ATOM 1326 C C . ASP A 1 162 ? -13.244 -16.595 -21.238 1.00 26.74 408 ASP A C 1
ATOM 1327 O O . ASP A 1 162 ? -13.564 -15.462 -21.607 1.00 21.59 408 ASP A O 1
ATOM 1332 N N . THR A 1 163 ? -13.721 -17.156 -20.131 1.00 23.77 409 THR A N 1
ATOM 1333 C CA . THR A 1 163 ? -14.591 -16.458 -19.199 1.00 25.76 409 THR A CA 1
ATOM 1334 C C . THR A 1 163 ? -14.047 -16.624 -17.786 1.00 24.30 409 THR A C 1
ATOM 1335 O O . THR A 1 163 ? -13.160 -17.438 -17.525 1.00 25.38 409 THR A O 1
ATOM 1339 N N . THR A 1 164 ? -14.583 -15.819 -16.873 1.00 22.75 410 THR A N 1
ATOM 1340 C CA . THR A 1 164 ? -14.215 -15.866 -15.465 1.00 26.12 410 THR A CA 1
ATOM 1341 C C . THR A 1 164 ? -15.486 -15.670 -14.647 1.00 21.82 410 THR A C 1
ATOM 1342 O O . THR A 1 164 ? -16.550 -15.359 -15.189 1.00 22.75 410 THR A O 1
ATOM 1346 N N . SER A 1 165 ? -15.378 -15.851 -13.333 1.00 18.57 411 SER A N 1
ATOM 1347 C CA . SER A 1 165 ? -16.582 -15.933 -12.499 1.00 25.22 411 SER A CA 1
ATOM 1348 C C . SER A 1 165 ? -16.649 -14.985 -11.295 1.00 26.71 411 SER A C 1
ATOM 1349 O O . SER A 1 165 ? -17.690 -14.892 -10.645 1.00 26.40 411 SER A O 1
ATOM 1363 N N . PHE A 1 167 ? -17.297 -12.410 -8.525 1.00 21.26 413 PHE A N 1
ATOM 1364 C CA . PHE A 1 167 ? -18.192 -11.292 -8.249 1.00 23.62 413 PHE A CA 1
ATOM 1365 C C . PHE A 1 167 ? -17.397 -10.114 -7.702 1.00 25.39 413 PHE A C 1
ATOM 1366 O O . PHE A 1 167 ? -16.895 -10.171 -6.575 1.00 27.25 413 PHE A O 1
ATOM 1374 N N . CYS A 1 168 ? -17.299 -9.046 -8.489 1.00 23.91 414 CYS A N 1
ATOM 1375 C CA . CYS A 1 168 ? -16.537 -7.869 -8.095 1.00 25.00 414 CYS A CA 1
ATOM 1376 C C . CYS A 1 168 ? -16.971 -6.684 -8.947 1.00 19.75 414 CYS A C 1
ATOM 1377 O O . CYS A 1 168 ? -17.679 -6.833 -9.946 1.00 20.74 414 CYS A O 1
ATOM 1380 N N . GLY A 1 169 ? -16.513 -5.505 -8.547 1.00 23.94 415 GLY A N 1
ATOM 1381 C CA . GLY A 1 169 ? -16.762 -4.272 -9.262 1.00 24.48 415 GLY A CA 1
ATOM 1382 C C . GLY A 1 169 ? -17.330 -3.216 -8.345 1.00 23.99 415 GLY A C 1
ATOM 1383 O O . GLY A 1 169 ? -17.499 -3.416 -7.144 1.00 28.25 415 GLY A O 1
ATOM 1384 N N . THR A 1 170 ? -17.617 -2.062 -8.931 1.00 22.61 416 THR A N 1
ATOM 1385 C CA . THR A 1 170 ? -18.325 -1.048 -8.158 1.00 26.54 416 THR A CA 1
ATOM 1386 C C . THR A 1 170 ? -19.822 -1.180 -8.395 1.00 26.72 416 THR A C 1
ATOM 1387 O O . THR A 1 170 ? -20.257 -1.174 -9.555 1.00 23.12 416 THR A O 1
ATOM 1391 N N . PRO A 1 171 ? -20.627 -1.275 -7.328 1.00 25.94 417 PRO A N 1
ATOM 13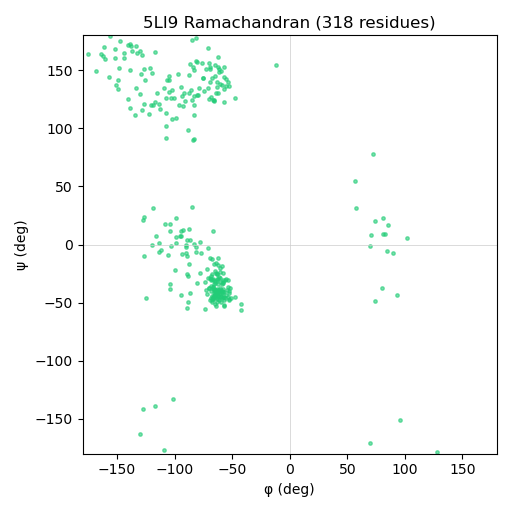92 C CA . PRO A 1 171 ? -22.038 -1.661 -7.501 1.00 26.24 417 PRO A CA 1
ATOM 1393 C C . PRO A 1 171 ? -22.770 -0.919 -8.603 1.00 24.50 417 PRO A C 1
ATOM 1394 O O . PRO A 1 171 ? -23.495 -1.552 -9.377 1.00 24.64 417 PRO A O 1
ATOM 1398 N N . ASN A 1 172 ? -22.620 0.407 -8.690 1.00 26.68 418 ASN A N 1
ATOM 1399 C CA . ASN A 1 172 ? -23.346 1.172 -9.704 1.00 22.24 418 ASN A CA 1
ATOM 1400 C C . ASN A 1 172 ? -23.002 0.744 -11.124 1.00 21.61 418 ASN A C 1
ATOM 1401 O O . ASN A 1 172 ? -23.776 1.022 -12.046 1.00 20.64 418 ASN A O 1
ATOM 1406 N N . TYR A 1 173 ? -21.868 0.083 -11.326 1.00 17.20 419 TYR A N 1
ATOM 1407 C CA . TYR A 1 173 ? -21.393 -0.273 -12.653 1.00 15.43 419 TYR A CA 1
ATOM 1408 C C . TYR A 1 173 ? -21.379 -1.771 -12.924 1.00 15.85 419 TYR A C 1
ATOM 1409 O O . TYR A 1 173 ? -20.959 -2.173 -14.006 1.00 19.04 419 TYR A O 1
ATOM 1418 N N . ILE A 1 174 ? -21.813 -2.606 -11.983 1.00 18.43 420 ILE A N 1
ATOM 1419 C CA . ILE A 1 174 ? -21.685 -4.054 -12.137 1.00 19.52 420 ILE A CA 1
ATOM 1420 C C . ILE A 1 174 ? -22.712 -4.562 -13.142 1.00 17.47 420 ILE A C 1
ATOM 1421 O O . ILE A 1 174 ? -23.908 -4.261 -13.038 1.00 15.64 420 ILE A O 1
ATOM 1426 N N . ALA A 1 175 ? -22.250 -5.378 -14.086 1.00 17.82 421 ALA A N 1
ATOM 1427 C CA . ALA A 1 175 ? -23.071 -5.803 -15.206 1.00 20.26 421 ALA A CA 1
ATOM 1428 C C . ALA A 1 175 ? -24.126 -6.817 -14.767 1.00 17.54 421 ALA A C 1
ATOM 1429 O O . ALA A 1 175 ? -23.911 -7.581 -13.822 1.00 19.34 421 ALA A O 1
ATOM 1431 N N . PRO A 1 176 ? -25.269 -6.857 -15.455 1.00 19.23 422 PRO A N 1
ATOM 1432 C CA . PRO A 1 176 ? -26.297 -7.854 -15.112 1.00 23.20 422 PRO A CA 1
ATOM 1433 C C . PRO A 1 176 ? -25.775 -9.278 -15.063 1.00 23.55 422 PRO A C 1
ATOM 1434 O O . PRO A 1 176 ? -26.168 -10.050 -14.177 1.00 25.14 422 PRO A O 1
ATOM 1438 N N . GLU A 1 177 ? -24.902 -9.659 -15.994 1.00 21.18 423 GLU A N 1
ATOM 1439 C CA . GLU A 1 177 ? -24.461 -11.046 -16.012 1.00 22.83 423 GLU A CA 1
ATOM 1440 C C . GLU A 1 177 ? -23.638 -11.388 -14.774 1.00 22.20 423 GLU A C 1
ATOM 1441 O O . GLU A 1 177 ? -23.670 -12.533 -14.313 1.00 20.39 423 GLU A O 1
ATOM 1447 N N . ILE A 1 178 ? -22.922 -10.420 -14.201 1.00 21.07 424 ILE A N 1
ATOM 1448 C CA . ILE A 1 178 ? -22.271 -10.683 -12.920 1.00 19.63 424 ILE A CA 1
ATOM 1449 C C . ILE A 1 178 ? -23.315 -10.871 -11.832 1.00 24.03 424 ILE A C 1
ATOM 1450 O O . ILE A 1 178 ? -23.220 -11.787 -11.003 1.00 21.49 424 ILE A O 1
ATOM 1455 N N . LEU A 1 179 ? -24.333 -10.008 -11.817 1.00 21.45 425 LEU A N 1
ATOM 1456 C CA . LEU A 1 179 ? -25.387 -10.125 -10.820 1.00 24.07 425 LEU A CA 1
ATOM 1457 C C . LEU A 1 179 ? -26.136 -11.442 -10.951 1.00 27.96 425 LEU A C 1
ATOM 1458 O O . LEU A 1 179 ? -26.625 -11.976 -9.950 1.00 32.32 425 LEU A O 1
ATOM 1463 N N . ARG A 1 180 ? -26.228 -11.988 -12.163 1.00 24.14 426 ARG A N 1
ATOM 1464 C CA . ARG A 1 180 ? -26.890 -13.273 -12.349 1.00 28.56 426 ARG A CA 1
ATOM 1465 C C . ARG A 1 180 ? -25.987 -14.458 -12.027 1.00 30.17 426 ARG A C 1
ATOM 1466 O O . ARG A 1 180 ? -26.447 -15.601 -12.097 1.00 35.64 426 ARG A O 1
ATOM 1474 N N . GLY A 1 181 ? -24.727 -14.220 -11.673 1.00 28.81 427 GLY A N 1
ATOM 1475 C CA . GLY A 1 181 ? -23.832 -15.316 -11.361 1.00 32.75 427 GLY A CA 1
ATOM 1476 C C . GLY A 1 181 ? -23.344 -16.108 -12.554 1.00 29.85 427 GLY A C 1
ATOM 1477 O O . GLY A 1 181 ? -22.901 -17.246 -12.389 1.00 31.76 427 GLY A O 1
ATOM 1478 N N . GLU A 1 182 ? -23.412 -15.545 -13.753 1.00 26.02 428 GLU A N 1
ATOM 1479 C CA . GLU A 1 182 ? -22.896 -16.220 -14.932 1.00 29.14 428 GLU A CA 1
ATOM 1480 C C . GLU A 1 182 ? -21.397 -15.997 -15.046 1.00 25.35 428 GLU A C 1
ATOM 1481 O O . GLU A 1 182 ? -20.874 -14.972 -14.606 1.00 24.16 428 GLU A O 1
ATOM 1487 N N . ASP A 1 183 ? -20.701 -16.965 -15.641 1.00 25.65 429 ASP A N 1
ATOM 1488 C CA A ASP A 1 183 ? -19.349 -16.699 -16.112 0.64 23.92 429 ASP A CA 1
ATOM 1489 C CA B ASP A 1 183 ? -19.350 -16.688 -16.101 0.36 24.15 429 ASP A CA 1
ATOM 1490 C C . ASP A 1 183 ? -19.404 -15.605 -17.171 1.00 22.64 429 ASP A C 1
ATOM 1491 O O . ASP A 1 183 ? -20.356 -15.514 -17.947 1.00 25.65 429 ASP A O 1
ATOM 1500 N N . TYR A 1 184 ? -18.379 -14.762 -17.203 1.00 21.09 430 TYR A N 1
ATOM 1501 C CA . TYR A 1 184 ? -18.423 -13.604 -18.080 1.00 17.73 430 TYR A CA 1
ATOM 1502 C C . TYR A 1 184 ? -17.041 -13.317 -18.643 1.00 17.74 430 TYR A C 1
ATOM 1503 O O . TYR A 1 184 ? -16.023 -13.808 -18.144 1.00 16.15 430 TYR A O 1
ATOM 1512 N N . GLY A 1 185 ? -17.018 -12.488 -19.680 1.00 17.09 431 GLY A N 1
ATOM 1513 C CA . GLY A 1 185 ? -15.792 -12.041 -20.317 1.00 17.94 431 GLY A CA 1
ATOM 1514 C C . GLY A 1 185 ? -15.744 -10.525 -20.407 1.00 17.57 431 GLY A C 1
ATOM 1515 O O . GLY A 1 185 ? -16.166 -9.807 -19.502 1.00 15.40 431 GLY A O 1
ATOM 1516 N N . PHE A 1 186 ? -15.219 -10.037 -21.532 1.00 17.49 432 PHE A N 1
ATOM 1517 C CA . PHE A 1 186 ? -15.017 -8.602 -21.709 1.00 18.54 432 PHE A CA 1
ATOM 1518 C C . PHE A 1 186 ? -16.326 -7.820 -21.707 1.00 15.71 432 PHE A C 1
ATOM 1519 O O . PHE A 1 186 ? -16.302 -6.593 -21.561 1.00 12.47 432 PHE A O 1
ATOM 1527 N N . SER A 1 187 ? -17.465 -8.498 -21.871 1.00 14.74 433 SER A N 1
ATOM 1528 C CA . SER A 1 187 ? -18.753 -7.812 -21.937 1.00 17.31 433 SER A CA 1
ATOM 1529 C C . SER A 1 187 ? -18.986 -6.890 -20.746 1.00 13.76 433 SER A C 1
ATOM 1530 O O . SER A 1 187 ? -19.694 -5.882 -20.868 1.00 11.38 433 SER A O 1
ATOM 1533 N N . VAL A 1 188 ? -18.427 -7.223 -19.579 1.00 15.49 434 VAL A N 1
ATOM 1534 C CA . VAL A 1 188 ? -18.731 -6.422 -18.399 1.00 14.75 434 VAL A CA 1
ATOM 1535 C C . VAL A 1 188 ? -18.102 -5.039 -18.518 1.00 13.29 434 VAL A C 1
ATOM 1536 O O . VAL A 1 188 ? -18.630 -4.063 -17.969 1.00 12.21 434 VAL A O 1
ATOM 1540 N N . ASP A 1 189 ? -16.977 -4.923 -19.233 1.00 12.30 435 ASP A N 1
ATOM 1541 C CA . ASP A 1 189 ? -16.373 -3.604 -19.432 1.00 8.17 435 ASP A CA 1
ATOM 1542 C C . ASP A 1 189 ? -17.238 -2.736 -20.331 1.00 11.51 435 ASP A C 1
ATOM 1543 O O . ASP A 1 189 ? -17.321 -1.522 -20.123 1.00 13.90 435 ASP A O 1
ATOM 1548 N N . TRP A 1 190 ? -17.882 -3.336 -21.333 1.00 12.41 436 TRP A N 1
ATOM 1549 C CA . TRP A 1 190 ? -18.697 -2.534 -22.240 1.00 13.48 436 TRP A CA 1
ATOM 1550 C C . TRP A 1 190 ? -19.994 -2.096 -21.574 1.00 10.78 436 TRP A C 1
ATOM 1551 O O . TRP A 1 190 ? -20.494 -1.001 -21.857 1.00 11.68 436 TRP A O 1
ATOM 1562 N N . TRP A 1 191 ? -20.536 -2.920 -20.676 1.00 8.94 437 TRP A N 1
ATOM 1563 C CA . TRP A 1 191 ? -21.659 -2.481 -19.854 1.00 9.95 437 TRP A CA 1
ATOM 1564 C C . TRP A 1 191 ? -21.276 -1.267 -19.020 1.00 11.26 437 TRP A C 1
ATOM 1565 O O . TRP A 1 191 ? -22.000 -0.265 -18.983 1.00 13.26 437 TRP A O 1
ATOM 1576 N N . ALA A 1 192 ? -20.137 -1.348 -18.329 1.00 12.93 438 ALA A N 1
ATOM 1577 C CA . ALA A 1 192 ? -19.711 -0.242 -17.482 1.00 13.44 438 ALA A CA 1
ATOM 1578 C C . ALA A 1 192 ? -19.521 1.027 -18.300 1.00 10.38 438 ALA A C 1
ATOM 1579 O O . ALA A 1 192 ? -19.868 2.125 -17.845 1.00 11.57 438 ALA A O 1
ATOM 1581 N N . LEU A 1 193 ? -18.975 0.901 -19.512 1.00 12.20 439 LEU A N 1
ATOM 1582 C CA . LEU A 1 193 ? -18.830 2.076 -20.362 1.00 12.25 439 LEU A CA 1
ATOM 1583 C C . LEU A 1 193 ? -20.188 2.660 -20.711 1.00 9.43 439 LEU A C 1
ATOM 1584 O O . LEU A 1 193 ? -20.360 3.886 -20.729 1.00 11.55 439 LEU A O 1
ATOM 1589 N N . GLY A 1 194 ? -21.167 1.798 -21.007 1.00 9.08 440 GLY A N 1
ATOM 1590 C CA . GLY A 1 194 ? -22.529 2.279 -21.176 1.00 11.25 440 GLY A CA 1
ATOM 1591 C C . GLY A 1 194 ? -23.001 3.111 -19.999 1.00 15.75 440 GLY A C 1
ATOM 1592 O O . GLY A 1 194 ? -23.561 4.198 -20.170 1.00 13.31 440 GLY A O 1
ATOM 1593 N N . VAL A 1 195 ? -22.790 2.607 -18.779 1.00 11.60 441 VAL A N 1
ATOM 1594 C CA . VAL A 1 195 ? -23.224 3.343 -17.594 1.00 12.56 441 VAL A CA 1
ATOM 1595 C C . VAL A 1 195 ? -22.492 4.672 -17.509 1.00 14.83 441 VAL A C 1
ATOM 1596 O O . VAL A 1 195 ? -23.090 5.715 -17.219 1.00 11.19 441 VAL A O 1
ATOM 1600 N N . LEU A 1 196 ? -21.177 4.648 -17.743 1.00 10.65 442 LEU A N 1
ATOM 1601 C CA . LEU A 1 196 ? -20.386 5.867 -17.662 1.00 15.30 442 LEU A CA 1
ATOM 1602 C C . LEU A 1 196 ? -20.839 6.878 -18.708 1.00 10.12 442 LEU A C 1
ATOM 1603 O O . LEU A 1 196 ? -20.949 8.076 -18.422 1.00 10.74 442 LEU A O 1
ATOM 1608 N N . MET A 1 197 ? -21.114 6.409 -19.930 1.00 9.83 443 MET A N 1
ATOM 1609 C CA . MET A 1 197 ? -21.594 7.308 -20.975 1.00 14.13 443 MET A CA 1
ATOM 1610 C C . MET A 1 197 ? -22.944 7.908 -20.608 1.00 13.62 443 MET A C 1
ATOM 1611 O O . MET A 1 197 ? -23.202 9.090 -20.869 1.00 12.97 443 MET A O 1
ATOM 1616 N N . PHE A 1 198 ? -23.832 7.100 -20.028 1.00 13.84 444 PHE A N 1
ATOM 1617 C CA . PHE A 1 198 ? -25.094 7.643 -19.549 1.00 12.50 444 PHE A CA 1
ATOM 1618 C C . PHE A 1 198 ? -24.834 8.755 -18.548 1.00 13.08 444 PHE A C 1
ATOM 1619 O O . PHE A 1 198 ? -25.405 9.844 -18.644 1.00 14.02 444 PHE A O 1
ATOM 1627 N N . GLU A 1 199 ? -23.942 8.503 -17.589 1.00 15.80 445 GLU A N 1
ATOM 1628 C CA . GLU A 1 199 ? -23.648 9.512 -16.582 1.00 18.10 445 GLU A CA 1
ATOM 1629 C C . GLU A 1 199 ? -23.126 10.796 -17.214 1.00 13.65 445 GLU A C 1
ATOM 1630 O O . GLU A 1 199 ? -23.507 11.898 -16.800 1.00 14.76 445 GLU A O 1
ATOM 1636 N N . MET A 1 200 ? -22.255 10.677 -18.219 1.00 12.79 446 MET A N 1
ATOM 1637 C CA . MET A 1 200 ? -21.687 11.871 -18.836 1.00 14.39 446 MET A CA 1
ATOM 1638 C C . MET A 1 200 ? -22.753 12.693 -19.540 1.00 15.99 446 MET A C 1
ATOM 1639 O O . MET A 1 200 ? -22.766 13.926 -19.442 1.00 18.86 446 MET A O 1
ATOM 1644 N N . MET A 1 201 ? -23.653 12.032 -20.256 1.00 17.15 447 MET A N 1
ATOM 1645 C CA . MET A 1 201 ? -24.582 12.761 -21.103 1.00 18.81 447 MET A CA 1
ATOM 1646 C C . MET A 1 201 ? -25.863 13.154 -20.381 1.00 20.80 447 MET A C 1
ATOM 1647 O O . MET A 1 201 ? -26.488 14.145 -20.760 1.00 17.81 447 MET A O 1
ATOM 1652 N N . ALA A 1 202 ? -26.254 12.419 -19.344 1.00 19.61 448 ALA A N 1
ATOM 1653 C CA . ALA A 1 202 ? -27.474 12.714 -18.606 1.00 22.12 448 ALA A CA 1
ATOM 1654 C C . ALA A 1 202 ? -27.230 13.468 -17.307 1.00 20.99 448 ALA A C 1
ATOM 1655 O O . ALA A 1 202 ? -28.155 14.117 -16.804 1.00 24.92 448 ALA A O 1
ATOM 1657 N N . GLY A 1 203 ? -26.023 13.396 -16.750 1.00 22.03 449 GLY A N 1
ATOM 1658 C CA . GLY A 1 203 ? -25.746 14.026 -15.472 1.00 21.19 449 GLY A CA 1
ATOM 1659 C C . GLY A 1 203 ? -26.187 13.236 -14.260 1.00 24.16 449 GLY A C 1
ATOM 1660 O O . GLY A 1 203 ? -26.137 13.762 -13.145 1.00 26.00 449 GLY A O 1
ATOM 1661 N N . ARG A 1 204 ? -26.613 11.992 -14.442 1.00 21.87 450 ARG A N 1
ATOM 1662 C CA . ARG A 1 204 ? -27.060 11.145 -13.349 1.00 20.09 450 ARG A CA 1
ATOM 1663 C C . ARG A 1 204 ? -26.802 9.703 -13.749 1.00 21.21 450 ARG A C 1
ATOM 1664 O O . ARG A 1 204 ? -26.633 9.391 -14.931 1.00 16.81 450 ARG A O 1
ATOM 1672 N N . SER A 1 205 ? -26.770 8.821 -12.758 1.00 22.47 451 SER A N 1
ATOM 1673 C CA . SER A 1 205 ? -26.688 7.405 -13.069 1.00 22.27 451 SER A CA 1
ATOM 1674 C C . SER A 1 205 ? -28.003 6.933 -13.690 1.00 20.92 451 SER A C 1
ATOM 1675 O O . SER A 1 205 ? -29.066 7.486 -13.402 1.00 19.94 451 SER A O 1
ATOM 1678 N N . PRO A 1 206 ? -27.960 5.913 -14.553 1.00 19.25 452 PRO A N 1
ATOM 1679 C CA . PRO A 1 206 ? -29.208 5.349 -15.083 1.00 21.11 452 PRO A CA 1
ATOM 1680 C C . PRO A 1 206 ? -30.002 4.559 -14.057 1.00 22.43 452 PRO A C 1
ATOM 1681 O O . PRO A 1 206 ? -31.099 4.089 -14.381 1.00 27.03 452 PRO A O 1
ATOM 1685 N N . PHE A 1 207 ? -29.499 4.401 -12.835 1.00 22.22 453 PHE A N 1
ATOM 1686 C CA . PHE A 1 207 ? -30.199 3.595 -11.832 1.00 24.86 453 PHE A CA 1
ATOM 1687 C C . PHE A 1 207 ? -30.630 4.402 -10.610 1.00 30.16 453 PHE A C 1
ATOM 1688 O O . PHE A 1 207 ? -30.136 5.503 -10.379 1.00 36.20 453 PHE A O 1
ATOM 1696 N N . THR A 1 220 ? -29.923 0.793 -0.651 1.00 65.92 466 THR A N 1
ATOM 1697 C CA . THR A 1 220 ? -29.067 -0.360 -0.388 1.00 67.04 466 THR A CA 1
ATOM 1698 C C . THR A 1 220 ? -28.640 -1.030 -1.692 1.00 64.53 466 THR A C 1
ATOM 1699 O O . THR A 1 220 ? -29.330 -0.923 -2.702 1.00 64.31 466 THR A O 1
ATOM 1703 N N . GLU A 1 221 ? -27.495 -1.721 -1.660 1.00 61.19 467 GLU A N 1
ATOM 1704 C CA . GLU A 1 221 ? -27.025 -2.427 -2.850 1.00 55.78 467 GLU A CA 1
ATOM 1705 C C . GLU A 1 221 ? -28.058 -3.428 -3.342 1.00 51.60 467 GLU A C 1
ATOM 1706 O O . GLU A 1 221 ? -28.262 -3.577 -4.553 1.00 48.81 467 GLU A O 1
ATOM 1712 N N . ASP A 1 222 ? -28.709 -4.136 -2.416 1.00 47.26 468 ASP A N 1
ATOM 1713 C CA . ASP A 1 222 ? -29.703 -5.130 -2.805 1.00 45.42 468 ASP A CA 1
ATOM 1714 C C . ASP A 1 222 ? -30.734 -4.526 -3.748 1.00 42.90 468 ASP A C 1
ATOM 1715 O O . ASP A 1 222 ? -31.058 -5.103 -4.792 1.00 41.66 468 ASP A O 1
ATOM 1717 N N . TYR A 1 223 ? -31.249 -3.345 -3.403 1.00 40.42 469 TYR A N 1
ATOM 1718 C CA . TYR A 1 223 ? -32.234 -2.708 -4.267 1.00 39.06 469 TYR A CA 1
ATOM 1719 C C . TYR A 1 223 ? -31.604 -2.247 -5.574 1.00 35.13 469 TYR A C 1
ATOM 1720 O O . TYR A 1 223 ? -32.219 -2.361 -6.641 1.00 38.15 469 TYR A O 1
ATOM 1729 N N . LEU A 1 224 ? -30.385 -1.712 -5.511 1.00 30.26 470 LEU A N 1
ATOM 1730 C CA . LEU A 1 224 ? -29.709 -1.288 -6.730 1.00 29.32 470 LEU A CA 1
ATOM 1731 C C . LEU A 1 224 ? -29.522 -2.456 -7.691 1.00 29.15 470 LEU A C 1
ATOM 1732 O O . LEU A 1 224 ? -29.760 -2.324 -8.897 1.00 26.32 470 LEU A O 1
ATOM 1737 N N . PHE A 1 225 ? -29.096 -3.610 -7.176 1.00 30.86 471 PHE A N 1
ATOM 1738 C CA . PHE A 1 225 ? -28.913 -4.768 -8.043 1.00 26.88 471 PHE A CA 1
ATOM 1739 C C . PHE A 1 225 ? -30.229 -5.182 -8.689 1.00 29.25 471 PHE A C 1
ATOM 1740 O O . PHE A 1 225 ? -30.261 -5.546 -9.871 1.00 28.40 471 PHE A O 1
ATOM 1748 N N . GLN A 1 226 ? -31.328 -5.122 -7.934 1.00 28.45 472 GLN A N 1
ATOM 1749 C CA . GLN A 1 226 ? -32.633 -5.439 -8.507 1.00 32.54 472 GLN A CA 1
ATOM 1750 C C . GLN A 1 226 ? -32.986 -4.479 -9.636 1.00 31.29 472 GLN A C 1
ATOM 1751 O O . GLN A 1 226 ? -33.547 -4.889 -10.659 1.00 31.23 472 GLN A O 1
ATOM 1753 N N . VAL A 1 227 ? -32.656 -3.198 -9.471 1.00 30.54 473 VAL A N 1
ATOM 1754 C CA . VAL A 1 227 ? -32.937 -2.209 -10.506 1.00 29.35 473 VAL A CA 1
ATOM 1755 C C . VAL A 1 227 ? -32.110 -2.497 -11.753 1.00 28.78 473 VAL A C 1
ATOM 1756 O O . VAL A 1 227 ? -32.614 -2.458 -12.882 1.00 28.00 473 VAL A O 1
ATOM 1760 N N . ILE A 1 228 ? -30.828 -2.803 -11.568 1.00 28.24 474 ILE A N 1
ATOM 1761 C CA . ILE A 1 228 ? -29.985 -3.151 -12.707 1.00 23.40 474 ILE A CA 1
ATOM 1762 C C . ILE A 1 228 ? -30.564 -4.347 -13.453 1.00 24.60 474 ILE A C 1
ATOM 1763 O O . ILE A 1 228 ? -30.585 -4.380 -14.690 1.00 24.18 474 ILE A O 1
ATOM 1768 N N . LEU A 1 229 ? -31.067 -5.337 -12.716 1.00 26.97 475 LEU A N 1
ATOM 1769 C CA . LEU A 1 229 ? -31.471 -6.594 -13.335 1.00 26.86 475 LEU A CA 1
ATOM 1770 C C . LEU A 1 229 ? -32.845 -6.526 -13.991 1.00 32.94 475 LEU A C 1
ATOM 1771 O O . LEU A 1 229 ? -33.065 -7.184 -15.016 1.00 33.01 475 LEU A O 1
ATOM 1776 N N . GLU A 1 230 ? -33.774 -5.748 -13.439 1.00 32.22 476 GLU A N 1
ATOM 1777 C CA A GLU A 1 230 ? -35.165 -5.777 -13.880 0.53 37.43 476 GLU A CA 1
ATOM 1778 C CA B GLU A 1 230 ? -35.170 -5.773 -13.869 0.47 37.45 476 GLU A CA 1
ATOM 1779 C C . GLU A 1 230 ? -35.641 -4.487 -14.527 1.00 40.64 476 GLU A C 1
ATOM 1780 O O . GLU A 1 230 ? -36.365 -4.539 -15.526 1.00 42.15 476 GLU A O 1
ATOM 1791 N N . LYS A 1 231 ? -35.263 -3.331 -13.992 1.00 39.05 477 LYS A N 1
ATOM 1792 C CA . LYS A 1 231 ? -35.838 -2.076 -14.457 1.00 39.60 477 LYS A CA 1
ATOM 1793 C C . LYS A 1 231 ? -35.408 -1.755 -15.884 1.00 37.48 477 LYS A C 1
ATOM 1794 O O . LYS A 1 231 ? -34.275 -2.025 -16.291 1.00 32.42 477 LYS A O 1
ATOM 1798 N N . GLN A 1 232 ? -36.334 -1.177 -16.648 1.00 36.26 478 GLN A N 1
ATOM 1799 C CA . GLN A 1 232 ? -36.032 -0.697 -17.988 1.00 34.34 478 GLN A CA 1
ATOM 1800 C C . GLN A 1 232 ? -35.322 0.650 -17.905 1.00 33.41 478 GLN A C 1
ATOM 1801 O O . GLN A 1 232 ? -35.728 1.529 -17.138 1.00 34.08 478 GLN A O 1
ATOM 1804 N N . ILE A 1 233 ? -34.253 0.804 -18.677 1.00 29.75 479 ILE A N 1
ATOM 1805 C CA . ILE A 1 233 ? -33.499 2.051 -18.687 1.00 30.15 479 ILE A CA 1
ATOM 1806 C C . ILE A 1 233 ? -34.180 3.036 -19.629 1.00 28.72 479 ILE A C 1
ATOM 1807 O O . ILE A 1 233 ? -34.447 2.716 -20.794 1.00 30.86 479 ILE A O 1
ATOM 1812 N N . ARG A 1 234 ? -34.452 4.238 -19.133 1.00 25.66 480 ARG A N 1
ATOM 1813 C CA . ARG A 1 234 ? -35.078 5.288 -19.925 1.00 26.08 480 ARG A CA 1
ATOM 1814 C C . ARG A 1 234 ? -34.030 6.306 -20.372 1.00 25.40 480 ARG A C 1
ATOM 1815 O O . ARG A 1 234 ? -33.216 6.766 -19.564 1.00 29.60 480 ARG A O 1
ATOM 1817 N N . ILE A 1 235 ? -34.063 6.663 -21.652 1.00 27.20 481 ILE A N 1
ATOM 1818 C CA . ILE A 1 235 ? -33.126 7.635 -22.211 1.00 21.41 481 ILE A CA 1
ATOM 1819 C C . ILE A 1 235 ? -33.741 9.027 -22.112 1.00 28.36 481 ILE A C 1
ATOM 1820 O O . ILE A 1 235 ? -34.892 9.221 -22.529 1.00 31.14 481 ILE A O 1
ATOM 1825 N N . PRO A 1 236 ? -33.016 10.018 -21.589 1.00 25.64 482 PRO A N 1
ATOM 1826 C CA . PRO A 1 236 ? -33.560 11.382 -21.527 1.00 25.30 482 PRO A CA 1
ATOM 1827 C C . PRO A 1 236 ? -34.045 11.868 -22.888 1.00 25.07 482 PRO A C 1
ATOM 1828 O O . PRO A 1 236 ? -33.411 11.648 -23.922 1.00 21.13 482 PRO A O 1
ATOM 1832 N N . ARG A 1 237 ? -35.181 12.558 -22.866 1.00 27.58 483 ARG A N 1
ATOM 1833 C CA . ARG A 1 237 ? -35.818 13.026 -24.090 1.00 28.59 483 ARG A CA 1
ATOM 1834 C C . ARG A 1 237 ? -34.889 13.896 -24.933 1.00 29.50 483 ARG A C 1
ATOM 1835 O O . ARG A 1 237 ? -34.998 13.908 -26.165 1.00 29.99 483 ARG A O 1
ATOM 1843 N N . SER A 1 238 ? -33.973 14.628 -24.301 1.00 28.33 484 SER A N 1
ATOM 1844 C CA . SER A 1 238 ? -33.173 15.614 -25.019 1.00 31.05 484 SER A CA 1
ATOM 1845 C C . SER A 1 238 ? -31.983 15.019 -25.766 1.00 29.14 484 SER A C 1
ATOM 1846 O O . SER A 1 238 ? -31.309 15.758 -26.492 1.00 30.11 484 SER A O 1
ATOM 1849 N N . LEU A 1 239 ? -31.699 13.728 -25.613 1.00 22.86 485 LEU A N 1
ATOM 1850 C CA . LEU A 1 239 ? -30.547 13.142 -26.288 1.00 18.51 485 LEU A CA 1
ATOM 1851 C C . LEU A 1 239 ? -30.903 12.744 -27.719 1.00 24.46 485 LEU A C 1
ATOM 1852 O O . LEU A 1 239 ? -32.058 12.443 -28.036 1.00 25.06 485 LEU A O 1
ATOM 1857 N N . SER A 1 240 ? -29.893 12.742 -28.585 1.00 20.97 486 SER A N 1
ATOM 1858 C CA . SER A 1 240 ? -30.118 12.448 -29.993 1.00 22.50 486 SER A CA 1
ATOM 1859 C C . SER A 1 240 ? -30.445 10.967 -30.191 1.00 20.17 486 SER A C 1
ATOM 1860 O O . SER A 1 240 ? -30.328 10.152 -29.277 1.00 16.33 486 SER A O 1
ATOM 1863 N N . VAL A 1 241 ? -30.888 10.629 -31.408 1.00 20.92 487 VAL A N 1
ATOM 1864 C CA A VAL A 1 241 ? -31.134 9.226 -31.735 0.58 19.28 487 VAL A CA 1
ATOM 1865 C CA B VAL A 1 241 ? -31.130 9.228 -31.752 0.42 19.42 487 VAL A CA 1
ATOM 1866 C C . VAL A 1 241 ? -29.846 8.419 -31.616 1.00 15.65 487 VAL A C 1
ATOM 1867 O O . VAL A 1 241 ? -29.854 7.278 -31.137 1.00 15.11 487 VAL A O 1
ATOM 1874 N N . LYS A 1 242 ? -28.718 8.997 -32.042 1.00 17.97 488 LYS A N 1
ATOM 1875 C CA . LYS A 1 242 ? -27.452 8.267 -32.003 1.00 20.99 488 LYS A CA 1
ATOM 1876 C C . LYS A 1 242 ? -27.012 7.989 -30.574 1.00 16.50 488 LYS A C 1
ATOM 1877 O O . LYS A 1 242 ? -26.437 6.929 -30.289 1.00 13.53 488 LYS A O 1
ATOM 1883 N N . ALA A 1 243 ? -27.234 8.948 -29.671 1.00 15.71 489 ALA A N 1
ATOM 1884 C CA . ALA A 1 243 ? -26.909 8.730 -28.265 1.00 15.48 489 ALA A CA 1
ATOM 1885 C C . ALA A 1 243 ? -27.838 7.691 -27.651 1.00 16.41 489 ALA A C 1
ATOM 1886 O O . ALA A 1 243 ? -27.389 6.775 -26.954 1.00 14.39 489 ALA A O 1
ATOM 1888 N N . ALA A 1 244 ? -29.144 7.813 -27.911 1.00 14.96 490 ALA A N 1
ATOM 1889 C CA . ALA A 1 244 ? -30.087 6.807 -27.438 1.00 15.88 490 ALA A CA 1
ATOM 1890 C C . ALA A 1 244 ? -29.665 5.418 -27.884 1.00 14.82 490 ALA A C 1
ATOM 1891 O O . ALA A 1 244 ? -29.657 4.471 -27.090 1.00 13.57 490 ALA A O 1
ATOM 1893 N N . SER A 1 245 ? -29.282 5.283 -29.157 1.00 15.70 491 SER A N 1
ATOM 1894 C CA . SER A 1 245 ? -28.900 3.973 -29.670 1.00 14.53 491 SER A CA 1
ATOM 1895 C C . SER A 1 245 ? -27.627 3.460 -29.005 1.00 13.34 491 SER A C 1
ATOM 1896 O O . SER A 1 245 ? -27.546 2.284 -28.631 1.00 13.46 491 SER A O 1
ATOM 1899 N N . VAL A 1 246 ? -26.603 4.307 -28.877 1.00 12.19 492 VAL A N 1
ATOM 1900 C CA . VAL A 1 246 ? -25.345 3.807 -28.322 1.00 18.24 492 VAL A CA 1
ATOM 1901 C C . VAL A 1 246 ? -25.522 3.415 -26.855 1.00 16.18 492 VAL A C 1
ATOM 1902 O O . VAL A 1 246 ? -24.960 2.411 -26.396 1.00 15.02 492 VAL A O 1
ATOM 1906 N N . LEU A 1 247 ? -26.328 4.170 -26.108 1.00 16.70 493 LEU A N 1
ATOM 1907 C CA . LEU A 1 247 ? -26.545 3.846 -24.698 1.00 14.84 493 LEU A CA 1
ATOM 1908 C C . LEU A 1 247 ? -27.355 2.562 -24.550 1.00 12.26 493 LEU A C 1
ATOM 1909 O O . LEU A 1 247 ? -26.993 1.673 -23.768 1.00 13.23 493 LEU A O 1
ATOM 1914 N N . LYS A 1 248 ? -28.463 2.443 -25.286 1.00 14.81 494 LYS A N 1
ATOM 1915 C CA . LYS A 1 248 ? -29.268 1.233 -25.162 1.00 16.62 494 LYS A CA 1
ATOM 1916 C C . LYS A 1 248 ? -28.503 0.011 -25.649 1.00 16.24 494 LYS A C 1
ATOM 1917 O O . LYS A 1 248 ? -28.721 -1.097 -25.145 1.00 20.38 494 LYS A O 1
ATOM 1923 N N . SER A 1 249 ? -27.615 0.188 -26.631 1.00 13.75 495 SER A N 1
ATOM 1924 C CA . SER A 1 249 ? -26.853 -0.945 -27.149 1.00 15.58 495 SER A CA 1
ATOM 1925 C C . SER A 1 249 ? -25.810 -1.420 -26.143 1.00 13.22 495 SER A C 1
ATOM 1926 O O . SER A 1 249 ? -25.623 -2.631 -25.960 1.00 11.88 495 SER A O 1
ATOM 1929 N N . PHE A 1 250 ? -25.114 -0.485 -25.492 1.00 11.59 496 PHE A N 1
ATOM 1930 C CA . PHE A 1 250 ? -24.153 -0.854 -24.455 1.00 14.71 496 PHE A CA 1
ATOM 1931 C C . PHE A 1 250 ? -24.852 -1.361 -23.199 1.00 11.71 496 PHE A C 1
ATOM 1932 O O . PHE A 1 250 ? -24.278 -2.157 -22.449 1.00 14.31 496 PHE A O 1
ATOM 1940 N N . LEU A 1 251 ? -26.067 -0.889 -22.934 1.00 12.36 497 LEU A N 1
ATOM 1941 C CA . LEU A 1 251 ? -26.800 -1.261 -21.735 1.00 12.72 497 LEU A CA 1
ATOM 1942 C C . LEU A 1 251 ? -27.817 -2.364 -21.999 1.00 19.04 497 LEU A C 1
ATOM 1943 O O . LEU A 1 251 ? -28.780 -2.505 -21.241 1.00 18.36 497 LEU A O 1
ATOM 1948 N N . ASN A 1 252 ? -27.613 -3.146 -23.054 1.00 17.34 498 ASN A N 1
ATOM 1949 C CA . ASN A 1 252 ? -28.382 -4.363 -23.273 1.00 21.75 498 ASN A CA 1
ATOM 1950 C C . ASN A 1 252 ? -28.054 -5.356 -22.162 1.00 21.54 498 ASN A C 1
ATOM 1951 O O . ASN A 1 252 ? -26.880 -5.670 -21.938 1.00 15.97 498 ASN A O 1
ATOM 1956 N N . LYS A 1 253 ? -29.079 -5.821 -21.434 1.00 18.10 499 LYS A N 1
ATOM 1957 C CA . LYS A 1 253 ? -28.824 -6.705 -20.296 1.00 21.46 499 LYS A CA 1
ATOM 1958 C C . LYS A 1 253 ? -28.330 -8.088 -20.706 1.00 23.53 499 LYS A C 1
ATOM 1959 O O . LYS A 1 253 ? -27.884 -8.851 -19.839 1.00 21.15 499 LYS A O 1
ATOM 1965 N N . ASP A 1 254 ? -28.411 -8.438 -21.989 1.00 25.50 500 ASP A N 1
ATOM 1966 C CA . ASP A 1 254 ? -27.910 -9.712 -22.482 1.00 23.17 500 ASP A CA 1
ATOM 1967 C C . ASP A 1 254 ? -26.531 -9.513 -23.097 1.00 24.87 500 ASP A C 1
ATOM 1968 O O . ASP A 1 254 ? -26.428 -8.921 -24.184 1.00 22.82 500 ASP A O 1
ATOM 1973 N N . PRO A 1 255 ? -25.454 -9.987 -22.464 1.00 21.28 501 PRO A N 1
ATOM 1974 C CA . PRO A 1 255 ? -24.116 -9.736 -23.019 1.00 22.22 501 PRO A CA 1
ATOM 1975 C C . PRO A 1 255 ? -23.940 -10.261 -24.433 1.00 24.43 501 PRO A C 1
ATOM 1976 O O . PRO A 1 255 ? -23.092 -9.738 -25.163 1.00 28.96 501 PRO A O 1
ATOM 1980 N N . LYS A 1 256 ? -24.722 -11.264 -24.848 1.00 19.12 502 LYS A N 1
ATOM 1981 C CA . LYS A 1 256 ? -24.606 -11.781 -26.209 1.00 22.56 502 LYS A CA 1
ATOM 1982 C C . LYS A 1 256 ? -25.086 -10.769 -27.245 1.00 25.83 502 LYS A C 1
ATOM 1983 O O . LYS A 1 256 ? -24.617 -10.789 -28.384 1.00 23.75 502 LYS A O 1
ATOM 1985 N N . GLU A 1 257 ? -26.002 -9.878 -26.879 1.00 26.41 503 GLU A N 1
ATOM 1986 C CA . GLU A 1 257 ? -26.526 -8.889 -27.813 1.00 25.23 503 GLU A CA 1
ATOM 1987 C C . GLU A 1 257 ? -25.936 -7.501 -27.606 1.00 26.66 503 GLU A C 1
ATOM 1988 O O . GLU A 1 257 ? -26.260 -6.585 -28.367 1.00 25.72 503 GLU A O 1
ATOM 1994 N N . ARG A 1 258 ? -25.061 -7.331 -26.619 1.00 20.56 504 ARG A N 1
ATOM 1995 C CA . ARG A 1 258 ? -24.562 -6.012 -26.256 1.00 15.23 504 ARG A CA 1
ATOM 1996 C C . ARG A 1 258 ? -23.533 -5.511 -27.267 1.00 14.71 504 ARG A C 1
ATOM 1997 O O . ARG A 1 258 ? -22.737 -6.287 -27.807 1.00 14.90 504 ARG A O 1
ATOM 2005 N N . LEU A 1 259 ? -23.565 -4.204 -27.525 1.00 19.82 505 LEU A N 1
ATOM 2006 C CA . LEU A 1 259 ? -22.569 -3.557 -28.372 1.00 16.04 505 LEU A CA 1
ATOM 2007 C C . LEU A 1 259 ? -21.158 -3.823 -27.859 1.00 16.60 505 LEU A C 1
ATOM 2008 O O . LEU A 1 259 ? -20.889 -3.724 -26.658 1.00 15.74 505 LEU A O 1
ATOM 2013 N N . GLY A 1 260 ? -20.246 -4.142 -28.783 1.00 17.80 506 GLY A N 1
ATOM 2014 C CA . GLY A 1 260 ? -18.883 -4.473 -28.435 1.00 14.54 506 GLY A CA 1
ATOM 2015 C C . GLY A 1 260 ? -18.668 -5.917 -28.039 1.00 18.01 506 GLY A C 1
ATOM 2016 O O . GLY A 1 260 ? -17.518 -6.324 -27.832 1.00 16.84 506 GLY A O 1
ATOM 2017 N N . CYS A 1 261 ? -19.732 -6.710 -27.942 1.00 14.68 507 CYS A N 1
ATOM 2018 C CA . CYS A 1 261 ? -19.627 -8.066 -27.433 1.00 13.81 507 CYS A CA 1
ATOM 2019 C C . CYS A 1 261 ? -19.918 -9.133 -28.469 1.00 21.39 507 CYS A C 1
ATOM 2020 O O . CYS A 1 261 ? -19.768 -10.318 -28.161 1.00 21.94 507 CYS A O 1
ATOM 2023 N N . HIS A 1 262 ? -20.351 -8.760 -29.667 1.00 16.51 508 HIS A N 1
ATOM 2024 C CA . HIS A 1 262 ? -20.578 -9.763 -30.693 1.00 20.36 508 HIS A CA 1
ATOM 2025 C C . HIS A 1 262 ? -19.249 -10.431 -31.036 1.00 20.54 508 HIS A C 1
ATOM 2026 O O . HIS A 1 262 ? -18.249 -9.733 -31.251 1.00 20.71 508 HIS A O 1
ATOM 2033 N N . PRO A 1 263 ? -19.185 -11.757 -31.049 1.00 19.27 509 PRO A N 1
ATOM 2034 C CA . PRO A 1 263 ? -17.936 -12.435 -31.403 1.00 20.84 509 PRO A CA 1
ATOM 2035 C C . PRO A 1 263 ? -17.391 -11.935 -32.735 1.00 21.06 509 PRO A C 1
ATOM 2036 O O . PRO A 1 263 ? -18.139 -11.727 -33.693 1.00 20.01 509 PRO A O 1
ATOM 2040 N N . GLN A 1 264 ? -16.076 -11.711 -32.769 1.00 22.98 510 GLN A N 1
ATOM 2041 C CA . GLN A 1 264 ? -15.333 -11.425 -33.991 1.00 25.05 510 GLN A CA 1
ATOM 2042 C C . GLN A 1 264 ? -15.460 -9.974 -34.446 1.00 30.49 510 GLN A C 1
ATOM 2043 O O . GLN A 1 264 ? -14.489 -9.395 -34.941 1.00 34.82 510 GLN A O 1
ATOM 2049 N N . THR A 1 265 ? -16.635 -9.368 -34.284 1.00 24.66 511 THR A N 1
ATOM 2050 C CA . THR A 1 265 ? -16.895 -8.032 -34.810 1.00 22.99 511 THR A CA 1
ATOM 2051 C C . THR A 1 265 ? -17.056 -6.971 -33.727 1.00 21.32 511 THR A C 1
ATOM 2052 O O . THR A 1 265 ? -17.171 -5.785 -34.057 1.00 15.55 511 THR A O 1
ATOM 2056 N N . GLY A 1 266 ? -17.051 -7.359 -32.452 1.00 20.97 512 GLY A N 1
ATOM 2057 C CA . GLY A 1 266 ? -17.354 -6.455 -31.353 1.00 20.54 512 GLY A CA 1
ATOM 2058 C C . GLY A 1 266 ? -16.756 -5.063 -31.428 1.00 21.87 512 GLY A C 1
ATOM 2059 O O . GLY A 1 266 ? -17.485 -4.066 -31.368 1.00 16.16 512 GLY A O 1
ATOM 2060 N N . PHE A 1 267 ? -15.430 -4.964 -31.543 1.00 22.90 513 PHE A N 1
ATOM 2061 C CA . PHE A 1 267 ? -14.828 -3.638 -31.553 1.00 20.08 513 PHE A CA 1
ATOM 2062 C C . PHE A 1 267 ? -15.152 -2.893 -32.842 1.00 18.62 513 PHE A C 1
ATOM 2063 O O . PHE A 1 267 ? -15.389 -1.681 -32.819 1.00 16.68 513 PHE A O 1
ATOM 2071 N N . ALA A 1 268 ? -15.183 -3.597 -33.975 1.00 19.21 514 ALA A N 1
ATOM 2072 C CA . ALA A 1 268 ? -15.582 -2.942 -35.215 1.00 19.18 514 ALA A CA 1
ATOM 2073 C C . ALA A 1 268 ? -17.022 -2.444 -35.145 1.00 17.62 514 ALA A C 1
ATOM 2074 O O . ALA A 1 268 ? -17.358 -1.431 -35.773 1.00 20.21 514 ALA A O 1
ATOM 2076 N N . ASP A 1 269 ? -17.886 -3.140 -34.394 1.00 16.68 515 ASP A N 1
ATOM 2077 C CA . ASP A 1 269 ? -19.266 -2.687 -34.225 1.00 15.18 515 ASP A CA 1
ATOM 2078 C C . ASP A 1 269 ? -19.321 -1.361 -33.479 1.00 15.35 515 ASP A C 1
ATOM 2079 O O . ASP A 1 269 ? -20.154 -0.499 -33.791 1.00 13.19 515 ASP A O 1
ATOM 2084 N N . ILE A 1 270 ? -18.460 -1.192 -32.472 1.00 12.70 516 ILE A N 1
ATOM 2085 C CA . ILE A 1 270 ? -18.373 0.087 -31.767 1.00 17.74 516 ILE A CA 1
ATOM 2086 C C . ILE A 1 270 ? -17.881 1.176 -32.714 1.00 17.76 516 ILE A C 1
ATOM 2087 O O . ILE A 1 270 ? -18.483 2.251 -32.830 1.00 15.44 516 ILE A O 1
ATOM 2092 N N . GLN A 1 271 ? -16.773 0.908 -33.408 1.00 13.33 517 GLN A N 1
ATOM 2093 C CA . GLN A 1 271 ? -16.187 1.911 -34.290 1.00 16.73 517 GLN A CA 1
ATOM 2094 C C . GLN A 1 271 ? -17.158 2.340 -35.379 1.00 20.23 517 GLN A C 1
ATOM 2095 O O . GLN A 1 271 ? -17.145 3.504 -35.801 1.00 21.71 517 GLN A O 1
ATOM 2101 N N . GLY A 1 272 ? -18.011 1.428 -35.833 1.00 16.58 518 GLY A N 1
ATOM 2102 C CA . GLY A 1 272 ? -18.970 1.704 -36.878 1.00 18.28 518 GLY A CA 1
ATOM 2103 C C . GLY A 1 272 ? -20.313 2.212 -36.404 1.00 20.95 518 GLY A C 1
ATOM 2104 O O . GLY A 1 272 ? -21.189 2.483 -37.233 1.00 17.82 518 GLY A O 1
ATOM 2105 N N . HIS A 1 273 ? -20.513 2.352 -35.096 1.00 15.91 519 HIS A N 1
ATOM 2106 C CA . HIS A 1 273 ? -21.798 2.835 -34.595 1.00 14.59 519 HIS A CA 1
ATOM 2107 C C . HIS A 1 273 ? -21.976 4.307 -34.968 1.00 16.07 519 HIS A C 1
ATOM 2108 O O . HIS A 1 273 ? -21.021 5.082 -34.882 1.00 17.93 519 HIS A O 1
ATOM 2115 N N . PRO A 1 274 ? -23.184 4.722 -35.376 1.00 16.06 520 PRO A N 1
ATOM 2116 C CA . PRO A 1 274 ? -23.380 6.126 -35.792 1.00 19.44 520 PRO A CA 1
ATOM 2117 C C . PRO A 1 274 ? -22.961 7.148 -34.746 1.00 17.99 520 PRO A C 1
ATOM 2118 O O . PRO A 1 274 ? -22.586 8.273 -35.105 1.00 16.56 520 PRO A O 1
ATOM 2122 N N . PHE A 1 275 ? -23.045 6.807 -33.458 1.00 14.64 521 PHE A N 1
ATOM 2123 C CA . PHE A 1 275 ? -22.598 7.736 -32.427 1.00 13.18 521 PHE A CA 1
ATOM 2124 C C . PHE A 1 275 ? -21.132 8.112 -32.609 1.00 15.23 521 PHE A C 1
ATOM 2125 O O . PHE A 1 275 ? -20.726 9.219 -32.248 1.00 16.79 521 PHE A O 1
ATOM 2133 N N . PHE A 1 276 ? -20.324 7.205 -33.154 1.00 15.69 522 PHE A N 1
ATOM 2134 C CA . PHE A 1 276 ? -18.891 7.419 -33.304 1.00 15.18 522 PHE A CA 1
ATOM 2135 C C . PHE A 1 276 ? -18.496 7.753 -34.739 1.00 24.75 522 PHE A C 1
ATOM 2136 O O . PHE A 1 276 ? -17.316 7.652 -35.095 1.00 23.43 522 PHE A O 1
ATOM 2144 N N . ARG A 1 277 ? -19.461 8.167 -35.567 1.00 22.12 523 ARG A N 1
ATOM 2145 C CA . ARG A 1 277 ? -19.184 8.397 -36.984 1.00 21.88 523 ARG A CA 1
ATOM 2146 C C . ARG A 1 277 ? -18.100 9.450 -37.186 1.00 22.76 523 ARG A C 1
ATOM 2147 O O . ARG A 1 277 ? -17.248 9.317 -38.074 1.00 29.66 523 ARG A O 1
ATOM 2161 N N . ASN A 1 278 ? -18.121 10.512 -36.387 1.00 24.71 524 ASN A N 1
ATOM 2162 C CA . ASN A 1 278 ? -17.169 11.603 -36.539 1.00 31.61 524 ASN A CA 1
ATOM 2163 C C . ASN A 1 278 ? -15.853 11.339 -35.819 1.00 36.48 524 ASN A C 1
ATOM 2164 O O . ASN A 1 278 ? -15.221 12.286 -35.334 1.00 44.94 524 ASN A O 1
ATOM 2166 N N . VAL A 1 279 ? -15.427 10.082 -35.726 1.00 27.36 525 VAL A N 1
ATOM 2167 C CA . VAL A 1 279 ? -14.216 9.711 -35.003 1.00 19.80 525 VAL A CA 1
ATOM 2168 C C . VAL A 1 279 ? -13.246 9.077 -35.988 1.00 18.82 525 VAL A C 1
ATOM 2169 O O . VAL A 1 279 ? -13.562 8.054 -36.606 1.00 20.46 525 VAL A O 1
ATOM 2173 N N . ASP A 1 280 ? -12.069 9.680 -36.126 1.00 22.04 526 ASP A N 1
ATOM 2174 C CA . ASP A 1 280 ? -10.946 9.063 -36.824 1.00 22.47 526 ASP A CA 1
ATOM 2175 C C . ASP A 1 280 ? -10.182 8.253 -35.786 1.00 20.21 526 ASP A C 1
ATOM 2176 O O . ASP A 1 280 ? -9.376 8.797 -35.029 1.00 23.03 526 ASP A O 1
ATOM 2181 N N . TRP A 1 281 ? -10.438 6.945 -35.747 1.00 20.03 527 TRP A N 1
ATOM 2182 C CA . TRP A 1 281 ? -9.911 6.126 -34.661 1.00 20.90 527 TRP A CA 1
ATOM 2183 C C . TRP A 1 281 ? -8.388 6.062 -34.678 1.00 23.52 527 TRP A C 1
ATOM 2184 O O . TRP A 1 281 ? -7.759 5.990 -33.615 1.00 19.28 527 TRP A O 1
ATOM 2195 N N . ASP A 1 282 ? -7.780 6.091 -35.866 1.00 25.52 528 ASP A N 1
ATOM 2196 C CA . ASP A 1 282 ? -6.325 6.060 -35.949 1.00 31.72 528 ASP A CA 1
ATOM 2197 C C . ASP A 1 282 ? -5.721 7.333 -35.374 1.00 23.29 528 ASP A C 1
ATOM 2198 O O . ASP A 1 282 ? -4.762 7.279 -34.598 1.00 24.80 528 ASP A O 1
ATOM 2203 N N . MET A 1 283 ? -6.270 8.493 -35.744 1.00 22.73 529 MET A N 1
ATOM 2204 C CA . MET A 1 283 ? -5.802 9.738 -35.149 1.00 25.23 529 MET A CA 1
ATOM 2205 C C . MET A 1 283 ? -6.100 9.776 -33.657 1.00 23.55 529 MET A C 1
ATOM 2206 O O . MET A 1 283 ? -5.285 10.271 -32.869 1.00 24.60 529 MET A O 1
ATOM 2211 N N . MET A 1 284 ? -7.270 9.274 -33.254 1.00 22.76 530 MET A N 1
ATOM 2212 C CA . MET A 1 284 ? -7.612 9.238 -31.835 1.00 23.27 530 MET A CA 1
ATOM 2213 C C . MET A 1 284 ? -6.553 8.481 -31.042 1.00 22.62 530 MET A C 1
ATOM 2214 O O . MET A 1 284 ? -6.099 8.939 -29.987 1.00 24.62 530 MET A O 1
ATOM 2219 N N . GLU A 1 285 ? -6.137 7.316 -31.540 1.00 19.09 531 GLU A N 1
ATOM 2220 C CA . GLU A 1 285 ? -5.194 6.510 -30.772 1.00 26.45 531 GLU A CA 1
ATOM 2221 C C . GLU A 1 285 ? -3.797 7.112 -30.756 1.00 29.98 531 GLU A C 1
ATOM 2222 O O . GLU A 1 285 ? -3.007 6.786 -29.866 1.00 30.11 531 GLU A O 1
ATOM 2228 N N . GLN A 1 286 ? -3.470 7.975 -31.710 1.00 31.63 532 GLN A N 1
ATOM 2229 C CA . GLN A 1 286 ? -2.188 8.660 -31.712 1.00 28.31 532 GLN A CA 1
ATOM 2230 C C . GLN A 1 286 ? -2.252 10.014 -31.020 1.00 30.82 532 GLN A C 1
ATOM 2231 O O . GLN A 1 286 ? -1.303 10.801 -31.130 1.00 30.29 532 GLN A O 1
ATOM 2237 N N . LYS A 1 287 ? -3.338 10.289 -30.295 1.00 30.41 533 LYS A N 1
ATOM 2238 C CA . LYS A 1 287 ? -3.524 11.547 -29.572 1.00 29.19 533 LYS A CA 1
ATOM 2239 C C . LYS A 1 287 ? -3.450 12.753 -30.503 1.00 34.93 533 LYS A C 1
ATOM 2240 O O . LYS A 1 287 ? -3.024 13.837 -30.097 1.00 35.29 533 LYS A O 1
ATOM 2246 N N . GLN A 1 288 ? -3.874 12.578 -31.753 1.00 33.31 534 GLN A N 1
ATOM 2247 C CA . GLN A 1 288 ? -3.943 13.671 -32.711 1.00 33.03 534 GLN A CA 1
ATOM 2248 C C . GLN A 1 288 ? -5.323 14.317 -32.769 1.00 32.33 534 GLN A C 1
ATOM 2249 O O . GLN A 1 288 ? -5.559 15.169 -33.631 1.00 42.26 534 GLN A O 1
ATOM 2259 N N . VAL A 1 289 ? -6.239 13.940 -31.881 1.00 26.80 535 VAL A N 1
ATOM 2260 C CA . VAL A 1 289 ? -7.568 14.542 -31.828 1.00 27.22 535 VAL A CA 1
ATOM 2261 C C . VAL A 1 289 ? -7.610 15.504 -30.652 1.00 31.66 535 VAL A C 1
ATOM 2262 O O . VAL A 1 289 ? -7.291 15.125 -29.517 1.00 31.12 535 VAL A O 1
ATOM 2266 N N . VAL A 1 290 ? -7.998 16.745 -30.919 1.00 31.48 536 VAL A N 1
ATOM 2267 C CA . VAL A 1 290 ? -7.962 17.785 -29.886 1.00 30.35 536 VAL A CA 1
ATOM 2268 C C . VAL A 1 290 ? -8.970 17.447 -28.794 1.00 23.80 536 VAL A C 1
ATOM 2269 O O . VAL A 1 290 ? -10.164 17.260 -29.099 1.00 25.22 536 VAL A O 1
ATOM 2273 N N . PRO A 1 291 ? -8.563 17.362 -27.536 1.00 23.29 537 PRO A N 1
ATOM 2274 C CA . PRO A 1 291 ? -9.527 17.144 -26.466 1.00 17.45 537 PRO A CA 1
ATOM 2275 C C . PRO A 1 291 ? -10.515 18.292 -26.401 1.00 23.74 537 PRO A C 1
ATOM 2276 O O . PRO A 1 291 ? -10.170 19.449 -26.712 1.00 25.75 537 PRO A O 1
ATOM 2280 N N . PRO A 1 292 ? -11.753 18.025 -25.994 1.00 21.61 538 PRO A N 1
ATOM 2281 C CA . PRO A 1 292 ? -12.755 19.093 -25.938 1.00 25.85 538 PRO A CA 1
ATOM 2282 C C . PRO A 1 292 ? -12.603 20.010 -24.744 1.00 25.50 538 PRO A C 1
ATOM 2283 O O . PRO A 1 292 ? -13.319 21.018 -24.670 1.00 22.47 538 PRO A O 1
ATOM 2287 N N . PHE A 1 293 ? -11.704 19.693 -23.814 1.00 24.35 539 PHE A N 1
ATOM 2288 C CA . PHE A 1 293 ? -11.578 20.439 -22.571 1.00 23.53 539 PHE A CA 1
ATOM 2289 C C . PHE A 1 293 ? -10.125 20.389 -22.123 1.00 23.60 539 PHE A C 1
ATOM 2290 O O . PHE A 1 293 ? -9.503 19.323 -22.150 1.00 21.91 539 PHE A O 1
ATOM 2298 N N . LYS A 1 294 ? -9.584 21.539 -21.732 1.00 23.29 540 LYS A N 1
ATOM 2299 C CA . LYS A 1 294 ? -8.190 21.615 -21.311 1.00 23.63 540 LYS A CA 1
ATOM 2300 C C . LYS A 1 294 ? -8.127 21.801 -19.803 1.00 21.03 540 LYS A C 1
ATOM 2301 O O . LYS A 1 294 ? -8.551 22.851 -19.296 1.00 20.83 540 LYS A O 1
ATOM 2307 N N . PRO A 1 295 ? -7.632 20.823 -19.047 1.00 18.57 541 PRO A N 1
ATOM 2308 C CA . PRO A 1 295 ? -7.601 20.971 -17.586 1.00 18.42 541 PRO A CA 1
ATOM 2309 C C . PRO A 1 295 ? -6.744 22.159 -17.168 1.00 19.94 541 PRO A C 1
ATOM 2310 O O . PRO A 1 295 ? -5.798 22.543 -17.860 1.00 19.40 541 PRO A O 1
ATOM 2314 N N . ASN A 1 296 ? -7.101 22.748 -16.026 1.00 20.97 542 ASN A N 1
ATOM 2315 C CA . ASN A 1 296 ? -6.309 23.819 -15.42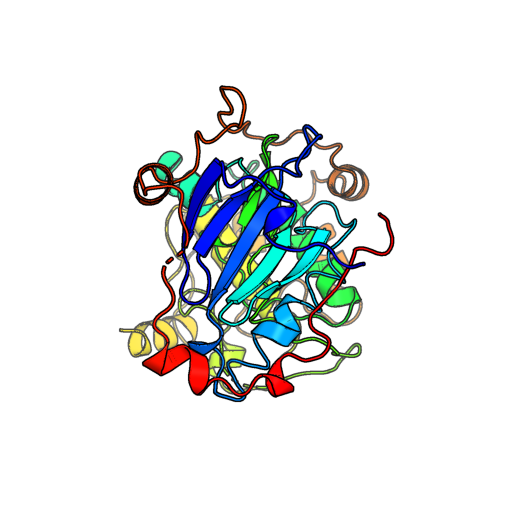4 1.00 22.74 542 ASN A CA 1
ATOM 2316 C C . ASN A 1 296 ? -4.999 23.263 -14.885 1.00 18.44 542 ASN A C 1
ATOM 2317 O O . ASN A 1 296 ? -5.004 22.331 -14.078 1.00 22.98 542 ASN A O 1
ATOM 2322 N N . ILE A 1 297 ? -3.880 23.841 -15.321 1.00 19.51 543 ILE A N 1
ATOM 2323 C CA . ILE A 1 297 ? -2.547 23.388 -14.933 1.00 20.74 543 ILE A CA 1
ATOM 2324 C C . ILE A 1 297 ? -1.701 24.623 -14.673 1.00 24.24 543 ILE A C 1
ATOM 2325 O O . ILE A 1 297 ? -1.454 25.413 -15.593 1.00 28.21 543 ILE A O 1
ATOM 2330 N N . SER A 1 298 ? -1.239 24.789 -13.439 1.00 24.91 544 SER A N 1
ATOM 2331 C CA . SER A 1 298 ? -0.458 25.965 -13.094 1.00 31.73 544 SER A CA 1
ATOM 2332 C C . SER A 1 298 ? 0.735 25.567 -12.238 1.00 31.67 544 SER A C 1
ATOM 2333 O O . SER A 1 298 ? 0.818 24.455 -11.706 1.00 30.34 544 SER A O 1
ATOM 2336 N N . GLY A 1 299 ? 1.661 26.504 -12.109 1.00 28.72 545 GLY A N 1
ATOM 2337 C CA . GLY A 1 299 ? 2.780 26.321 -11.230 1.00 24.73 545 GLY A CA 1
ATOM 2338 C C . GLY A 1 299 ? 3.746 25.266 -11.730 1.00 26.52 545 GLY A C 1
ATOM 2339 O O . GLY A 1 299 ? 3.652 24.739 -12.845 1.00 25.78 545 GLY A O 1
ATOM 2340 N N . GLU A 1 300 ? 4.685 24.947 -10.841 1.00 25.30 546 GLU A N 1
ATOM 2341 C CA . GLU A 1 300 ? 5.798 24.074 -11.188 1.00 26.18 546 GLU A CA 1
ATOM 2342 C C . GLU A 1 300 ? 5.348 22.632 -11.407 1.00 23.92 546 GLU A C 1
ATOM 2343 O O . GLU A 1 300 ? 5.877 21.943 -12.285 1.00 23.11 546 GLU A O 1
ATOM 2349 N N . PHE A 1 301 ? 4.386 22.148 -10.616 1.00 25.05 547 PHE A N 1
ATOM 2350 C CA . PHE A 1 301 ? 4.009 20.739 -10.651 1.00 21.65 547 PHE A CA 1
ATOM 2351 C C . PHE A 1 301 ? 2.553 20.484 -11.022 1.00 21.24 547 PHE A C 1
ATOM 2352 O O . PH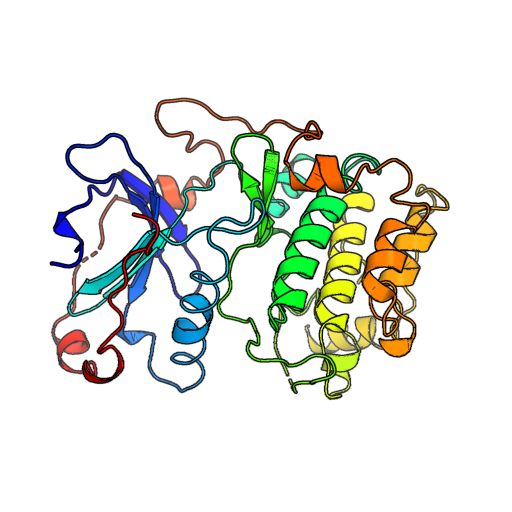E A 1 301 ? 2.143 19.315 -11.077 1.00 22.99 547 PHE A O 1
ATOM 2360 N N . GLY A 1 302 ? 1.760 21.526 -11.271 1.00 19.37 548 GLY A N 1
ATOM 2361 C CA . GLY A 1 302 ? 0.382 21.339 -11.687 1.00 22.24 548 GLY A CA 1
ATOM 2362 C C . GLY A 1 302 ? -0.455 20.522 -10.725 1.00 20.88 548 GLY A C 1
ATOM 2363 O O . GLY A 1 302 ? -1.068 19.523 -11.115 1.00 24.99 548 GLY A O 1
ATOM 2364 N N . LEU A 1 303 ? -0.490 20.932 -9.460 1.00 19.37 549 LEU A N 1
ATOM 2365 C CA . LEU A 1 303 ? -1.275 20.242 -8.445 1.00 17.58 549 LEU A CA 1
ATOM 2366 C C . LEU A 1 303 ? -2.713 20.744 -8.387 1.00 19.81 549 LEU A C 1
ATOM 2367 O O . LEU A 1 303 ? -3.442 20.397 -7.453 1.00 18.36 549 LEU A O 1
ATOM 2372 N N . ASP A 1 304 ? -3.138 21.509 -9.394 1.00 27.27 550 ASP A N 1
ATOM 2373 C CA . ASP A 1 304 ? -4.425 22.202 -9.361 1.00 29.73 550 ASP A CA 1
ATOM 2374 C C . ASP A 1 304 ? -5.597 21.267 -9.077 1.00 27.31 550 ASP A C 1
ATOM 2375 O O . ASP A 1 304 ? -6.541 21.639 -8.371 1.00 27.70 550 ASP A O 1
ATOM 2380 N N . ASN A 1 305 ? -5.575 20.061 -9.640 1.00 19.37 551 ASN A N 1
ATOM 2381 C CA . ASN A 1 305 ? -6.781 19.253 -9.759 1.00 20.19 551 ASN A CA 1
ATOM 2382 C C . ASN A 1 305 ? -6.861 18.117 -8.749 1.00 24.12 551 ASN A C 1
ATOM 2383 O O . ASN A 1 305 ? -7.727 17.247 -8.884 1.00 29.88 551 ASN A O 1
ATOM 2388 N N . PHE A 1 306 ? -5.996 18.104 -7.742 1.00 19.12 552 PHE A N 1
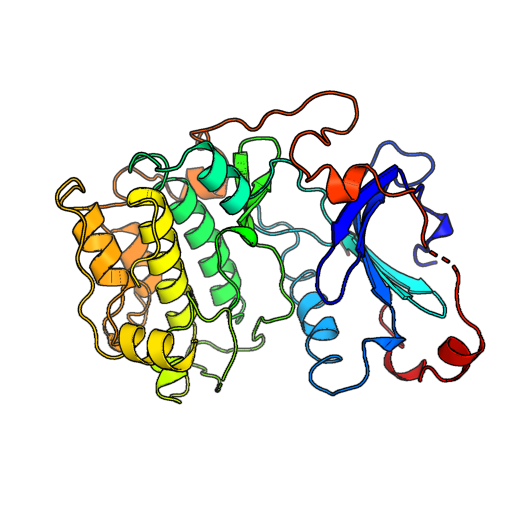ATOM 2389 C CA . PHE A 1 306 ? -6.111 17.157 -6.643 1.00 20.56 552 PHE A CA 1
ATOM 2390 C C . PHE A 1 306 ? -6.829 17.814 -5.470 1.00 24.94 552 PHE A C 1
ATOM 2391 O O . PHE A 1 306 ? -6.695 19.016 -5.232 1.00 26.38 552 PHE A O 1
ATOM 2399 N N . ASP A 1 307 ? -7.589 17.009 -4.730 1.00 28.05 553 ASP A N 1
ATOM 2400 C CA . ASP A 1 307 ? -8.313 17.525 -3.574 1.00 29.57 553 ASP A CA 1
ATOM 2401 C C . ASP A 1 307 ? -7.341 18.059 -2.528 1.00 28.35 553 ASP A C 1
ATOM 2402 O O . ASP A 1 307 ? -6.378 17.385 -2.152 1.00 21.93 553 ASP A O 1
ATOM 2407 N N . SER A 1 308 ? -7.594 19.285 -2.060 1.00 28.12 554 SER A N 1
ATOM 2408 C CA . SER A 1 308 ? -6.751 19.866 -1.021 1.00 29.57 554 SER A CA 1
ATOM 2409 C C . SER A 1 308 ? -6.736 19.013 0.238 1.00 24.86 554 SER A C 1
ATOM 2410 O O . SER A 1 308 ? -5.838 19.170 1.070 1.00 27.77 554 SER A O 1
ATOM 2413 N N . GLN A 1 309 ? -7.711 18.117 0.394 1.00 28.56 555 GLN A N 1
ATOM 2414 C CA . GLN A 1 309 ? -7.673 17.165 1.495 1.00 26.12 555 GLN A CA 1
ATOM 2415 C C . GLN A 1 309 ? -6.335 16.441 1.537 1.00 28.93 555 GLN A C 1
ATOM 2416 O O . GLN A 1 309 ? -5.793 16.177 2.615 1.00 28.40 555 GLN A O 1
ATOM 2422 N N . PHE A 1 310 ? -5.779 16.124 0.367 1.00 26.19 556 PHE A N 1
ATOM 2423 C CA . PHE A 1 310 ? -4.508 15.415 0.297 1.00 22.73 556 PHE A CA 1
ATOM 2424 C C . PHE A 1 310 ? -3.324 16.359 0.144 1.00 24.23 556 PHE A C 1
ATOM 2425 O O . PHE A 1 310 ? -2.301 16.169 0.807 1.00 27.14 556 PHE A O 1
ATOM 2433 N N . THR A 1 311 ? -3.432 17.380 -0.712 1.00 23.16 557 THR A N 1
ATOM 2434 C CA . THR A 1 311 ? -2.292 18.268 -0.894 1.00 25.77 557 THR A CA 1
ATOM 2435 C C . THR A 1 311 ? -1.996 19.098 0.347 1.00 27.78 557 THR A C 1
ATOM 2436 O O . THR A 1 311 ? -0.930 19.712 0.415 1.00 24.38 557 THR A O 1
ATOM 2440 N N . ASN A 1 312 ? -2.902 19.123 1.325 1.00 31.84 558 ASN A N 1
ATOM 2441 C CA . ASN A 1 312 ? -2.644 19.784 2.597 1.00 33.20 558 ASN A CA 1
ATOM 2442 C C . ASN A 1 312 ? -1.955 18.878 3.603 1.00 33.14 558 ASN A C 1
ATOM 2443 O O . ASN A 1 312 ? -1.415 19.377 4.596 1.00 33.51 558 ASN A O 1
ATOM 2448 N N . GLU A 1 313 ? -1.977 17.567 3.386 1.00 26.69 559 GLU A N 1
ATOM 2449 C CA . GLU A 1 313 ? -1.325 16.659 4.311 1.00 25.10 559 GLU A CA 1
ATOM 2450 C C . GLU A 1 313 ? 0.165 16.977 4.402 1.00 26.60 559 GLU A C 1
ATOM 2451 O O . GLU A 1 313 ? 0.774 17.442 3.431 1.00 27.46 559 GLU A O 1
ATOM 2457 N N . PRO A 1 314 ? 0.779 16.734 5.558 1.00 23.74 560 PRO A N 1
ATOM 2458 C CA . PRO A 1 314 ? 2.238 16.830 5.638 1.00 22.77 560 PRO A CA 1
ATOM 2459 C C . PRO A 1 314 ? 2.878 15.796 4.725 1.00 23.16 560 PRO A C 1
ATOM 2460 O O . PRO A 1 314 ? 2.408 14.662 4.617 1.00 24.87 560 PRO A O 1
ATOM 2464 N N . VAL A 1 315 ? 3.951 16.201 4.057 1.00 24.65 561 VAL A N 1
ATOM 2465 C CA . VAL A 1 315 ? 4.616 15.354 3.075 1.00 24.90 561 VAL A CA 1
ATOM 2466 C C . VAL A 1 315 ? 5.565 14.400 3.793 1.00 23.88 561 VAL A C 1
ATOM 2467 O O . VAL A 1 315 ? 6.738 14.718 4.018 1.00 26.17 561 VAL A O 1
ATOM 2471 N N . GLN A 1 316 ? 5.059 13.223 4.159 1.00 21.30 562 GLN A N 1
ATOM 2472 C CA . GLN A 1 316 ? 5.814 12.276 4.965 1.00 21.03 562 GLN A CA 1
ATOM 2473 C C . GLN A 1 316 ? 5.202 10.893 4.822 1.00 22.90 562 GLN A C 1
ATOM 2474 O O . GLN A 1 316 ? 4.041 10.742 4.436 1.00 25.86 562 GLN A O 1
ATOM 2480 N N . LEU A 1 317 ? 6.005 9.888 5.146 1.00 17.27 563 LEU A N 1
ATOM 2481 C CA . LEU A 1 317 ? 5.494 8.544 5.340 1.00 19.88 563 LEU A CA 1
ATOM 2482 C C . LEU A 1 317 ? 5.395 8.303 6.844 1.00 23.89 563 LEU A C 1
ATOM 2483 O O . LEU A 1 317 ? 6.308 8.636 7.604 1.00 23.16 563 LEU A O 1
ATOM 2499 N N . PRO A 1 319 ? 5.545 6.916 10.470 1.00 19.10 565 PRO A N 1
ATOM 2500 C CA . PRO A 1 319 ? 6.564 6.071 11.107 1.00 22.15 565 PRO A CA 1
ATOM 2501 C C . PRO A 1 319 ? 6.120 4.620 11.326 1.00 20.77 565 PRO A C 1
ATOM 2502 O O . PRO A 1 319 ? 4.960 4.361 11.657 1.00 26.15 565 PRO A O 1
ATOM 2506 N N . ASP A 1 320 ? 7.052 3.692 11.117 1.00 18.93 566 ASP A N 1
ATOM 2507 C CA . ASP A 1 320 ? 6.796 2.276 11.350 1.00 22.34 566 ASP A CA 1
ATOM 2508 C C . ASP A 1 320 ? 6.528 1.988 12.824 1.00 24.04 566 ASP A C 1
ATOM 2509 O O . ASP A 1 320 ? 7.126 2.598 13.714 1.00 22.36 566 ASP A O 1
ATOM 2514 N N . ASP A 1 321 ? 5.635 1.030 13.072 1.00 19.93 567 ASP A N 1
ATOM 2515 C CA . ASP A 1 321 ? 5.428 0.449 14.396 1.00 21.14 567 ASP A CA 1
ATOM 2516 C C . ASP A 1 321 ? 6.121 -0.910 14.407 1.00 20.08 567 ASP A C 1
ATOM 2517 O O . ASP A 1 321 ? 5.655 -1.858 13.768 1.00 20.71 567 ASP A O 1
ATOM 2522 N N . ASP A 1 322 ? 7.239 -1.004 15.129 1.00 20.86 568 ASP A N 1
ATOM 2523 C CA . ASP A 1 322 ? 8.023 -2.235 15.099 1.00 25.61 568 ASP A CA 1
ATOM 2524 C C . ASP A 1 322 ? 7.204 -3.441 15.533 1.00 21.22 568 ASP A C 1
ATOM 2525 O O . ASP A 1 322 ? 7.419 -4.549 15.029 1.00 19.69 568 ASP A O 1
ATOM 2530 N N . ASP A 1 323 ? 6.262 -3.252 16.463 1.00 20.29 569 ASP A N 1
ATOM 2531 C CA . ASP A 1 323 ? 5.447 -4.372 16.923 1.00 23.84 569 ASP A CA 1
ATOM 2532 C C . ASP A 1 323 ? 4.634 -4.985 15.786 1.00 20.52 569 ASP A C 1
ATOM 2533 O O . ASP A 1 323 ? 4.306 -6.179 15.826 1.00 23.13 569 ASP A O 1
ATOM 2538 N N . ILE A 1 324 ? 4.294 -4.194 14.775 1.00 17.04 570 ILE A N 1
ATOM 2539 C CA . ILE A 1 324 ? 3.592 -4.725 13.606 1.00 14.94 570 ILE A CA 1
ATOM 2540 C C . ILE A 1 324 ? 4.577 -5.227 12.561 1.00 15.94 570 ILE A C 1
ATOM 2541 O O . ILE A 1 324 ? 4.454 -6.346 12.056 1.00 16.55 570 ILE A O 1
ATOM 2546 N N . VAL A 1 325 ? 5.568 -4.399 12.229 1.00 20.00 571 VAL A N 1
ATOM 2547 C CA . VAL A 1 325 ? 6.439 -4.696 11.099 1.00 15.77 571 VAL A CA 1
ATOM 2548 C C . VAL A 1 325 ? 7.202 -5.987 11.326 1.00 13.36 571 VAL A C 1
ATOM 2549 O O . VAL A 1 325 ? 7.447 -6.743 10.382 1.00 16.52 571 VAL A O 1
ATOM 2553 N N . ARG A 1 326 ? 7.568 -6.284 12.573 1.00 18.94 572 ARG A N 1
ATOM 2554 C CA . ARG A 1 326 ? 8.359 -7.487 12.806 1.00 24.06 572 ARG A CA 1
ATOM 2555 C C . ARG A 1 326 ? 7.583 -8.759 12.494 1.00 22.02 572 ARG A C 1
ATOM 2556 O O . ARG A 1 326 ? 8.192 -9.819 12.338 1.00 24.44 572 ARG A O 1
ATOM 2564 N N . LYS A 1 327 ? 6.260 -8.685 12.391 1.00 22.85 573 LYS A N 1
ATOM 2565 C CA . LYS A 1 327 ? 5.457 -9.867 12.118 1.00 17.91 573 LYS A CA 1
ATOM 2566 C C . LYS A 1 327 ? 5.171 -10.077 10.636 1.00 19.93 573 LYS A C 1
ATOM 2567 O O . LYS A 1 327 ? 4.633 -11.126 10.271 1.00 19.19 573 LYS A O 1
ATOM 2573 N N . ILE A 1 328 ? 5.520 -9.120 9.776 1.00 22.17 574 ILE A N 1
ATOM 2574 C CA . ILE A 1 328 ? 5.291 -9.285 8.345 1.00 19.92 574 ILE A CA 1
ATOM 2575 C C . ILE A 1 328 ? 6.013 -10.520 7.824 1.00 20.83 574 ILE A C 1
ATOM 2576 O O . ILE A 1 328 ? 7.171 -10.782 8.170 1.00 25.01 574 ILE A O 1
ATOM 2581 N N . ASP A 1 329 ? 5.329 -11.279 6.971 1.00 18.57 575 ASP A N 1
ATOM 2582 C CA . ASP A 1 329 ? 5.933 -12.406 6.256 1.00 22.51 575 ASP A CA 1
ATOM 2583 C C . ASP A 1 329 ? 6.635 -11.860 5.014 1.00 24.50 575 ASP A C 1
ATOM 2584 O O . ASP A 1 329 ? 6.048 -11.745 3.935 1.00 28.23 575 ASP A O 1
ATOM 2589 N N . GLN A 1 330 ? 7.916 -11.517 5.171 1.00 23.52 576 GLN A N 1
ATOM 2590 C CA . GLN A 1 330 ? 8.650 -10.862 4.092 1.00 23.19 576 GLN A CA 1
ATOM 2591 C C . GLN A 1 330 ? 8.795 -11.747 2.862 1.00 25.07 576 GLN A C 1
ATOM 2592 O O . GLN A 1 330 ? 8.957 -11.224 1.752 1.00 23.10 576 GLN A O 1
ATOM 2598 N N . SER A 1 331 ? 8.740 -13.071 3.026 1.00 30.82 577 SER A N 1
ATOM 2599 C CA . SER A 1 331 ? 8.890 -13.949 1.870 1.00 29.66 577 SER A CA 1
ATOM 2600 C C . SER A 1 331 ? 7.762 -13.742 0.869 1.00 27.42 577 SER A C 1
ATOM 2601 O O . SER A 1 331 ? 7.935 -14.004 -0.325 1.00 23.79 577 SER A O 1
ATOM 2604 N N . GLU A 1 332 ? 6.604 -13.263 1.331 1.00 28.59 578 GLU A N 1
ATOM 2605 C CA . GLU A 1 332 ? 5.495 -13.003 0.419 1.00 27.15 578 GLU A CA 1
ATOM 2606 C C . GLU A 1 332 ? 5.831 -11.936 -0.616 1.00 23.78 578 GLU A C 1
ATOM 2607 O O . GLU A 1 332 ? 5.144 -11.839 -1.640 1.00 23.52 578 GLU A O 1
ATOM 2613 N N . PHE A 1 333 ? 6.867 -11.136 -0.379 1.00 20.40 579 PHE A N 1
ATOM 2614 C CA . PHE A 1 333 ? 7.162 -9.989 -1.225 1.00 19.14 579 PHE A CA 1
ATOM 2615 C C . PHE A 1 333 ? 8.498 -10.116 -1.941 1.00 21.48 579 PHE A C 1
ATOM 2616 O O . PHE A 1 333 ? 8.940 -9.149 -2.578 1.00 20.30 579 PHE A O 1
ATOM 2624 N N . GLU A 1 334 ? 9.155 -11.275 -1.856 1.00 24.30 580 GLU A N 1
ATOM 2625 C CA . GLU A 1 334 ? 10.373 -11.495 -2.627 1.00 26.78 580 GLU A CA 1
ATOM 2626 C C . GLU A 1 334 ? 10.072 -11.387 -4.115 1.00 21.26 580 GLU A C 1
ATOM 2627 O O . GLU A 1 334 ? 9.047 -11.883 -4.591 1.00 19.21 580 GLU A O 1
ATOM 2633 N N . GLY A 1 335 ? 10.971 -10.730 -4.852 1.00 19.09 581 GLY A N 1
ATOM 2634 C CA . GLY A 1 335 ? 10.788 -10.526 -6.277 1.00 21.66 581 GLY A CA 1
ATOM 2635 C C . GLY A 1 335 ? 9.902 -9.359 -6.664 1.00 22.37 581 GLY A C 1
ATOM 2636 O O . GLY A 1 335 ? 9.555 -9.223 -7.844 1.00 22.34 581 GLY A O 1
ATOM 2637 N N . PHE A 1 336 ? 9.519 -8.510 -5.714 1.00 18.63 582 PHE A N 1
ATOM 2638 C CA . PHE A 1 336 ? 8.661 -7.381 -6.050 1.00 15.29 582 PHE A CA 1
ATOM 2639 C C . PHE A 1 336 ? 9.401 -6.353 -6.904 1.00 20.45 582 PHE A C 1
ATOM 2640 O O . PHE A 1 336 ? 8.782 -5.690 -7.745 1.00 20.47 582 PHE A O 1
ATOM 2648 N N . GLU A 1 337 ? 10.716 -6.228 -6.718 1.00 19.50 583 GLU A N 1
ATOM 2649 C CA . GLU A 1 337 ? 11.495 -5.200 -7.399 1.00 17.27 583 GLU A CA 1
ATOM 2650 C C . GLU A 1 337 ? 11.317 -5.290 -8.905 1.00 18.35 583 GLU A C 1
ATOM 2651 O O . GLU A 1 337 ? 11.249 -6.384 -9.474 1.00 22.04 583 GLU A O 1
ATOM 2657 N N . TYR A 1 338 ? 11.259 -4.129 -9.553 1.00 18.16 584 TYR A N 1
ATOM 2658 C CA . TYR A 1 338 ? 11.078 -4.087 -10.997 1.00 21.47 584 TYR A CA 1
ATOM 2659 C C . TYR A 1 338 ? 11.591 -2.763 -11.537 1.00 19.44 584 TYR A C 1
ATOM 2660 O O . TYR A 1 338 ? 11.449 -1.723 -10.891 1.00 15.50 584 TYR A O 1
ATOM 2669 N N . ILE A 1 339 ? 12.181 -2.804 -12.730 1.00 22.29 585 ILE A N 1
ATOM 2670 C CA . ILE A 1 339 ? 12.564 -1.594 -13.446 1.00 28.53 585 ILE A CA 1
ATOM 2671 C C . ILE A 1 339 ? 12.110 -1.728 -14.892 1.00 30.47 585 ILE A C 1
ATOM 2672 O O . ILE A 1 339 ? 12.295 -2.778 -15.518 1.00 30.30 585 ILE A O 1
ATOM 2677 N N . ASN A 1 340 ? 11.500 -0.670 -15.412 1.00 30.21 586 ASN A N 1
ATOM 2678 C CA . ASN A 1 340 ? 10.926 -0.707 -16.749 1.00 32.03 586 ASN A CA 1
ATOM 2679 C C . ASN A 1 340 ? 12.001 -1.072 -17.768 1.00 32.05 586 ASN A C 1
ATOM 2680 O O . ASN A 1 340 ? 13.026 -0.376 -17.851 1.00 27.50 586 ASN A O 1
ATOM 2685 N N . PRO A 1 341 ? 11.819 -2.148 -18.547 1.00 42.53 587 PRO A N 1
ATOM 2686 C CA . PRO A 1 341 ? 12.839 -2.542 -19.532 1.00 50.32 587 PRO A CA 1
ATOM 2687 C C . PRO A 1 341 ? 13.000 -1.544 -20.668 1.00 56.23 587 PRO A C 1
ATOM 2688 O O . PRO A 1 341 ? 13.640 -1.850 -21.677 1.00 62.62 587 PRO A O 1
ATOM 2692 N N . LEU A 1 342 ? 12.409 -0.359 -20.530 1.00 55.19 588 LEU A N 1
ATOM 2693 C CA . LEU A 1 342 ? 12.587 0.729 -21.484 1.00 53.63 588 LEU A CA 1
ATOM 2694 C C . LEU A 1 342 ? 13.222 1.939 -20.807 1.00 57.27 588 LEU A C 1
ATOM 2695 O O . LEU A 1 342 ? 12.955 3.080 -21.188 1.00 59.28 588 LEU A O 1
ATOM 2697 N N . LEU A 1 343 ? 14.069 1.682 -19.807 1.00 58.06 589 LEU A N 1
ATOM 2698 C CA . LEU A 1 343 ? 14.683 2.693 -18.937 1.00 61.32 589 LEU A CA 1
ATOM 2699 C C . LEU A 1 343 ? 13.935 2.771 -17.605 1.00 62.50 589 LEU A C 1
ATOM 2700 O O . LEU A 1 343 ? 13.282 3.772 -17.299 1.00 62.36 589 LEU A O 1
#

CATH classification: 3.30.200.20 (+1 more: 1.10.510.10)

Sequence (329 aa):
FSLGLQDFDLLRVIGRGSSYAKVLLVRRLKKTDRIYAMKVVKKELVNDDEDIDDWVQTEKHHVFEQASSNHPFLVGLHSCFQTESRLFFVIEYVNGGDLMFHMQRQRKLPEEHARRFYSAEISLALNYLHERGIIYRDLKLDNVLLDSEGHIKLTDYGMCKEGLRPGDTTSFCGTPNYIAPEILRGEDDYGFSVDWWALGVLMFEMMAGRSPFTEDYLFQVILEEKQIRIPRSLSVVKAASVLKSFLNKDPKERLGCHPQTGFADIQGHPFFRNVDWDMMEQKQVVPPFKPNISGEFGLDNFDSQFTNEPVQLPDDDDIVRKIDQSEFEGFEYINPLL

Organism: Homo sapiens (NCBI:txid9606)

Radius of gyration: 20.29 Å; Cα contacts (8 Å, |Δi|>4): 592; chains: 1; bounding box: 57×44×54 Å

Nearest PDB structures (foldseek):
  5li9-assembly1_A  TM=1.003E+00  e=1.703E-66  Homo sapiens
  3a8x-assembly3_A  TM=9.893E-01  e=4.208E-59  Homo sapiens
  5li1-assembly1_A  TM=9.757E-01  e=3.554E-59  Homo sapiens
  2jed-assembly1_A  TM=9.442E-01  e=2.415E-38  Homo sapiens
  3iw4-assembly2_B  TM=9.142E-01  e=9.886E-38  Homo sapiens

Foldseek 3Di:
DFDDPVQKDFDFFFDDDPFWTWTWIAGPPDRDIWIKTKGWLLVQDDPLSLLLVVQQVVVLLVQPPQPQAKHWFKWDDDLTITMTTIHDAFLAWQVLVCVVVLADDLVQLLLQLLLVLVVLVSCVVQAKAQQEDDGRQWTAHQQGHTHGDRRSPMDGDHDVPRWAWEDYDLLQAALCNVVGHTGDNLSVLSSSLQRSLCRHVSDGQAVSVVGSVCLNDPDGDRDPPDDPLNVVLSCQSSPNDSCRHALRPPPCRSVSVCPRPSNPVPPSVCSSVVVDRNPDRGDADDDGRSPHGDVVTRVDPRDDDDDCVSSVPRPCVSCPPRIDGRPVD

InterPro domains:
  IPR000270 PB1 domain [PF00564] (26-107)
  IPR000270 PB1 domain [SM00666] (25-106)
  IPR000719 Protein kinase domain [PF00069] (255-521)
  IPR000719 Protein kinase domain [PS50011] (254-522)
  IPR000719 Protein kinase domain [SM00220] (254-522)
  IPR000961 AGC-kinase, C-terminal [PS51285] (523-594)
  IPR000961 AGC-kinase, C-terminal [SM00133] (523-586)
  IPR002219 Protein kinase C-like, phorbol ester/diacylglycerol-binding domain [PF00130] (141-192)
  IPR002219 Protein kinase C-like, phorbol ester/diacylglycerol-binding domain [PS00479] (141-190)
  IPR002219 Protein kinase C-like, phorbol ester/diacylglycerol-binding domain [PS50081] (140-190)
  IPR002219 Protein kinase C-like, phorbol ester/diacylglycerol-binding domain [SM00109] (141-190)
  IPR008271 Serine/threonine-protein kinase, active site [PS00108] (374-386)
  IPR011009 Protein kinase-like domain superfamily [SSF56112] (252-578)
  IPR012233 Protein kinase C [PIRSF000554] (12-596)
  IPR017441 Protein kinase, ATP binding site [PS00107] (260-287)
  IPR017892 Protein kinase, C-terminal [PF00433] (546-584)
  IPR020454 Diacylglycerol/phorbol-ester binding [PR00008] (138-152)
  IPR020454 Diacylglycerol/phorbol-ester binding [PR00008] (154-163)
  IPR020454 Diacylglycerol/phorbol-ester binding [PR00008] (167-178)
  IPR020454 Diacylglycerol/phorbol-ester binding [PR00008] (179-191)

GO terms:
  GO:0010976 positive regulation of neuron projection development (P, IDA)
  GO:0004672 protein kinase activity (F, IDA)
  GO:0005634 nucleus (C, IDA)
  GO:0005829 cytosol (C, IDA)
  GO:0043524 negative regulation of neuron apoptotic process (P, IDA)
  GO:0005634 nucleus (C, EXP)
  GO:0005737 cytoplasm (C, EXP)
  GO:0005768 endosome (C, EXP)
  GO:0034351 negative regulation of glial cell apoptotic process (P, IMP)
  GO:0010976 positive regulation of neuron projection development (P, IMP)
  GO:2000353 positive regulation of endothelial cell apoptotic process (P, IMP)
  GO:0060252 positive regulation of glial cell proliferation (P, IMP)
  GO:0005515 protein binding (F, IPI)
  GO:0004674 protein serine/threonine kinase activity (F, EXP)
  GO:0004674 protein serine/threonine kinase activity (F, TAS)
  GO:0043066 negative regulation of apoptotic process (P, TAS)
  GO:0005654 nucleoplasm (C, TAS)
  GO:0045747 positive regulation of Notch signaling pathway (P, TAS)
  GO:0005829 cytosol (C, TAS)
  GO:0005886 plasma membrane (C, TAS)